Protein AF-A0A964HCT5-F1 (afdb_monomer_lite)

Foldseek 3Di:
DDDDFLDPPDDDDPDDDDFDPDDDDPHDPPPDVFEDETEDAAAQALLDPPQAEEADEEAEAEDQEEAEDERYEYNYEDEYEHHAYEYYLYEHAEYHYPDDADDDPDASYAYELYEYCEYAAAYEHEYEQAEHCEEYEYQAYEYALAEYQYYYHYNAADQVRAHEYELYAHDPPDDHHRYHYYQYHPFHFDFAWAFDQDPNDTDTGHDDRSGGRHPRGDLPGDQCQCQSHPRRHHGHSCRVVRPSVVLVVVQVVVVVVDDPSHGYDYDYDNCVPDDPDDRDD

Sequence (281 aa):
PHGAPCFPGSFDDVSRRTVDLRTPDWRQGQIHPKRVILYAPPPLGFFEPGLFPVHTGDMLLDEEKEHLLEDLVIDGTLTVTAGTLKLRRCAVRALDVTVPAGTVEEPVVDARECLFNGMAVPGLARLEYCTVLGDCKAGRLQASDSLFAGTVALAPGVKDKPHCIRFSRVPSSLSVTALLTHRNTTERPVFYAFEFDEGGAVVRRTAKFGEPGCGVLHPATAEAVRFGAEDGGEVGAHHGWRYSLLMVAVLDKLKEFLPVGMEAVIAPDLRLHRAPFPPCD

Radius of gyration: 22.19 Å; chains: 1; bounding box: 49×53×63 Å

pLDDT: mean 86.88, std 17.06, range [36.78, 98.81]

Secondary structure (DSSP, 8-state):
--PPPSSTT-----SS-PPB-----TT-S--BTTEEEEEEPPP-GGGSTTTS-EEES-EEE-SSSEEEEES-EEEEEEEE-SSEEEEES-EEEEEEE-S-TTS-SS-SEEEES-EEEEEEEEEEEEEES-EESS-EEEEEEEEES-EE-S-EEEPPP-SSS-EEEES-B--TT---TTEEEES-B-PPP-BPEEEEEETTEEEEEEPPTTSTTTTPBPTTS-HHHHS-STTSS-SSTTGGGTHHHHHHHHHHHHHTTSPTT-EEEEEE-GGGGSPPPPPP-

Structure (mmCIF, N/CA/C/O backbone):
data_AF-A0A964HCT5-F1
#
_entry.id   AF-A0A964HCT5-F1
#
loop_
_atom_site.group_PDB
_atom_site.id
_atom_site.type_symbol
_atom_site.label_atom_id
_atom_site.label_alt_id
_atom_site.label_comp_id
_atom_site.label_asym_id
_atom_site.label_entity_id
_atom_site.label_seq_id
_atom_site.pdbx_PDB_ins_code
_atom_site.Cartn_x
_atom_site.Cartn_y
_atom_site.Cartn_z
_atom_site.occupancy
_atom_site.B_iso_or_equiv
_atom_site.auth_seq_id
_atom_site.auth_comp_id
_atom_site.auth_asym_id
_atom_site.auth_atom_id
_atom_site.pdbx_PDB_model_num
ATOM 1 N N . PRO A 1 1 ? 21.679 -33.597 -22.180 1.00 42.16 1 PRO A N 1
ATOM 2 C CA . PRO A 1 1 ? 20.814 -33.406 -23.368 1.00 42.16 1 PRO A CA 1
ATOM 3 C C . PRO A 1 1 ? 20.719 -31.912 -23.698 1.00 42.16 1 PRO A C 1
ATOM 5 O O . PRO A 1 1 ? 19.999 -31.176 -23.035 1.00 42.16 1 PRO A O 1
ATOM 8 N N . HIS A 1 2 ? 21.544 -31.457 -24.639 1.00 40.16 2 HIS A N 1
ATOM 9 C CA . HIS A 1 2 ? 21.522 -30.080 -25.126 1.00 40.16 2 HIS A CA 1
ATOM 10 C C . HIS A 1 2 ? 20.398 -29.983 -26.158 1.00 40.16 2 HIS A C 1
ATOM 12 O O . HIS A 1 2 ? 20.488 -30.619 -27.206 1.00 40.16 2 HIS A O 1
ATOM 18 N N . GLY A 1 3 ? 19.310 -29.292 -25.808 1.00 47.91 3 GLY A N 1
ATOM 19 C CA . GLY A 1 3 ? 18.189 -29.069 -26.720 1.00 47.91 3 GLY A CA 1
ATOM 20 C C . GLY A 1 3 ? 18.664 -28.313 -27.957 1.00 47.91 3 GLY A C 1
ATOM 21 O O . GLY A 1 3 ? 19.489 -27.404 -27.847 1.00 47.91 3 GLY A O 1
ATOM 22 N N . ALA A 1 4 ? 18.184 -28.720 -29.130 1.00 49.41 4 ALA A N 1
ATOM 23 C CA . ALA A 1 4 ? 18.394 -27.942 -30.339 1.00 49.41 4 ALA A CA 1
ATOM 24 C C . ALA A 1 4 ? 17.659 -26.597 -30.176 1.00 49.41 4 ALA A C 1
ATOM 26 O O . ALA A 1 4 ? 16.507 -26.599 -29.738 1.00 49.41 4 ALA A O 1
ATOM 27 N N . PRO A 1 5 ? 18.300 -25.456 -30.473 1.00 54.59 5 PRO A N 1
ATOM 28 C CA . PRO A 1 5 ? 17.626 -24.166 -30.423 1.00 54.59 5 PRO A CA 1
ATOM 29 C C . PRO A 1 5 ? 16.435 -24.162 -31.386 1.00 54.59 5 PRO A C 1
ATOM 31 O O . PRO A 1 5 ? 16.534 -24.676 -32.501 1.00 54.59 5 PRO A O 1
ATOM 34 N N . CYS A 1 6 ? 15.320 -23.553 -30.969 1.00 49.00 6 CYS A N 1
ATOM 35 C CA . CYS A 1 6 ? 14.087 -23.508 -31.767 1.00 49.00 6 CYS A CA 1
ATOM 36 C C . CYS A 1 6 ? 14.264 -22.772 -33.109 1.00 49.00 6 CYS A C 1
ATOM 38 O O . CYS A 1 6 ? 13.436 -22.921 -34.006 1.00 49.00 6 CYS A O 1
ATOM 40 N N . PHE A 1 7 ? 15.340 -21.988 -33.261 1.00 55.84 7 PHE A N 1
ATOM 41 C CA . PHE A 1 7 ? 15.666 -21.263 -34.483 1.00 55.84 7 PHE A CA 1
ATOM 42 C C . PHE A 1 7 ? 17.118 -21.525 -34.919 1.00 55.84 7 PHE A C 1
ATOM 44 O O . PHE A 1 7 ? 18.034 -21.495 -34.091 1.00 55.84 7 PHE A O 1
ATOM 51 N N . PRO A 1 8 ? 17.374 -21.747 -36.223 1.00 43.53 8 PRO A N 1
ATOM 52 C CA . PRO A 1 8 ? 18.733 -21.894 -36.734 1.00 43.53 8 PRO A CA 1
ATOM 53 C C . PRO A 1 8 ? 19.571 -20.641 -36.434 1.00 43.53 8 PRO A C 1
ATOM 55 O O . PRO A 1 8 ? 19.257 -19.552 -36.907 1.00 43.53 8 PRO A O 1
ATOM 58 N N . GLY A 1 9 ? 20.648 -20.799 -35.659 1.00 49.81 9 GLY A N 1
ATOM 59 C CA . GLY A 1 9 ? 21.572 -19.712 -35.310 1.00 49.81 9 GLY A CA 1
ATOM 60 C C . GLY A 1 9 ? 21.290 -18.986 -33.989 1.00 49.81 9 GLY A C 1
ATOM 61 O O . GLY A 1 9 ? 22.023 -18.050 -33.673 1.00 49.81 9 GLY A O 1
ATOM 62 N N . SER A 1 10 ? 20.290 -19.399 -33.197 1.00 45.12 10 SER A N 1
ATOM 63 C CA . SER A 1 10 ? 20.088 -18.867 -31.841 1.00 45.12 10 SER A CA 1
ATOM 64 C C . SER A 1 10 ? 20.819 -19.702 -30.781 1.00 45.12 10 SER A C 1
ATOM 66 O O . SER A 1 10 ? 20.962 -20.916 -30.908 1.00 45.12 10 SER A O 1
ATOM 68 N N . PHE A 1 11 ? 21.301 -19.045 -29.725 1.00 47.22 11 PHE A N 1
ATOM 69 C CA . PHE A 1 11 ? 21.871 -19.690 -28.542 1.00 47.22 11 PHE A CA 1
ATOM 70 C C . PHE A 1 11 ? 20.912 -19.475 -27.370 1.00 47.22 11 PHE A C 1
ATOM 72 O O . PHE A 1 11 ? 20.711 -18.334 -26.952 1.00 47.22 11 PHE A O 1
ATOM 79 N N . ASP A 1 12 ? 20.320 -20.554 -26.857 1.00 47.78 12 ASP A N 1
ATOM 80 C CA . ASP A 1 12 ? 19.504 -20.507 -25.643 1.00 47.78 12 ASP A CA 1
ATOM 81 C C . ASP A 1 12 ? 20.384 -20.802 -24.424 1.00 47.78 12 ASP A C 1
ATOM 83 O O . ASP A 1 12 ? 20.754 -21.944 -24.143 1.00 47.78 12 ASP A O 1
ATOM 87 N N . ASP A 1 13 ? 20.749 -19.735 -23.711 1.00 47.53 13 ASP A N 1
ATOM 88 C CA . ASP A 1 13 ? 21.450 -19.812 -22.432 1.00 47.53 13 ASP A CA 1
ATOM 89 C C . ASP A 1 13 ? 20.497 -20.338 -21.342 1.00 47.53 13 ASP A C 1
ATOM 91 O O . ASP A 1 13 ? 19.467 -19.733 -21.041 1.00 47.53 13 ASP A O 1
ATOM 95 N N . VAL A 1 14 ? 20.854 -21.482 -20.755 1.00 43.44 14 VAL A N 1
ATOM 96 C CA . VAL A 1 14 ? 20.083 -22.195 -19.721 1.00 43.44 14 VAL A CA 1
ATOM 97 C C . VAL A 1 14 ? 20.450 -21.784 -18.286 1.00 43.44 14 VAL A C 1
ATOM 99 O O . VAL A 1 14 ? 19.986 -22.403 -17.325 1.00 43.44 14 VAL A O 1
ATOM 102 N N . SER A 1 15 ? 21.295 -20.767 -18.098 1.00 41.00 15 SER A N 1
ATOM 103 C CA . SER A 1 15 ? 21.701 -20.303 -16.769 1.00 41.00 15 SER A CA 1
ATOM 104 C C . SER A 1 15 ? 20.623 -19.452 -16.071 1.00 41.00 15 SER A C 1
ATOM 106 O O . SER A 1 15 ? 19.823 -18.746 -16.691 1.00 41.00 15 SER A O 1
ATOM 108 N N . ARG A 1 16 ? 20.584 -19.501 -14.727 1.00 36.78 16 ARG A N 1
ATOM 109 C CA . ARG A 1 16 ? 19.728 -18.637 -13.889 1.00 36.78 16 ARG A CA 1
ATOM 110 C C . ARG A 1 16 ? 20.253 -17.184 -13.901 1.00 36.78 16 ARG A C 1
ATOM 112 O O . ARG A 1 16 ? 20.917 -16.747 -12.973 1.00 36.78 16 ARG A O 1
ATOM 119 N N . ARG A 1 17 ? 19.924 -16.489 -14.994 1.00 43.56 17 ARG A N 1
ATOM 120 C CA . ARG A 1 17 ? 19.737 -15.042 -15.240 1.00 43.56 17 ARG A CA 1
ATOM 121 C C . ARG A 1 17 ? 20.766 -14.051 -14.676 1.00 43.56 17 ARG A C 1
ATOM 123 O O . ARG A 1 17 ? 20.585 -13.460 -13.615 1.00 43.56 17 ARG A O 1
ATOM 130 N N . THR A 1 18 ? 21.764 -13.756 -15.505 1.00 39.47 18 THR A N 1
ATOM 131 C CA . THR A 1 18 ? 22.423 -12.440 -15.607 1.00 39.47 18 THR A CA 1
ATOM 132 C C . THR A 1 18 ? 21.466 -11.423 -16.260 1.00 39.47 18 THR A C 1
ATOM 134 O O . THR A 1 18 ? 20.502 -11.822 -16.914 1.00 39.47 18 THR A O 1
ATOM 137 N N . VAL A 1 19 ? 21.704 -10.116 -16.084 1.00 40.94 19 VAL A N 1
ATOM 138 C CA . VAL A 1 19 ? 20.944 -9.049 -16.767 1.00 40.94 19 VAL A CA 1
ATOM 139 C C . VAL A 1 19 ? 20.951 -9.294 -18.281 1.00 40.94 19 VAL A C 1
ATOM 141 O O . VAL A 1 19 ? 22.013 -9.448 -18.881 1.00 40.94 19 VAL A O 1
ATOM 144 N N . ASP A 1 20 ? 19.761 -9.360 -18.879 1.00 47.12 20 ASP A N 1
ATOM 145 C CA . ASP A 1 20 ? 19.567 -9.694 -20.289 1.00 47.12 20 ASP A CA 1
ATOM 146 C C . ASP A 1 20 ? 19.936 -8.504 -21.192 1.00 47.12 20 ASP A C 1
ATOM 148 O O . ASP A 1 20 ? 19.308 -7.445 -21.129 1.00 47.12 20 ASP A O 1
ATOM 152 N N . LEU A 1 21 ? 20.963 -8.687 -22.026 1.00 47.28 21 LEU A N 1
ATOM 153 C CA . LEU A 1 21 ? 21.416 -7.729 -23.043 1.00 47.28 21 LEU A CA 1
ATOM 154 C C . LEU A 1 21 ? 21.129 -8.215 -24.484 1.00 47.28 21 LEU A C 1
ATOM 156 O O . LEU A 1 21 ? 21.741 -7.706 -25.422 1.00 47.28 21 LEU A O 1
ATOM 160 N N . ARG A 1 22 ? 20.288 -9.243 -24.690 1.00 47.56 22 ARG A N 1
ATOM 161 C CA . ARG A 1 22 ? 20.326 -10.068 -25.915 1.00 47.56 22 ARG A CA 1
ATOM 162 C C . ARG A 1 22 ? 20.106 -9.335 -27.260 1.00 47.56 22 ARG A C 1
ATOM 164 O O . ARG A 1 22 ? 19.198 -8.530 -27.447 1.00 47.56 22 ARG A O 1
ATOM 171 N N . THR A 1 23 ? 21.010 -9.738 -28.162 1.00 41.38 23 THR A N 1
ATOM 172 C CA . THR A 1 23 ? 21.197 -9.763 -29.631 1.00 41.38 23 THR A CA 1
ATOM 173 C C . THR A 1 23 ? 20.133 -9.160 -30.579 1.00 41.38 23 THR A C 1
ATOM 175 O O . THR A 1 23 ? 18.960 -9.508 -30.477 1.00 41.38 23 THR A O 1
ATOM 178 N N . PRO A 1 24 ? 20.528 -8.330 -31.575 1.00 44.69 24 PRO A N 1
ATOM 179 C CA . PRO A 1 24 ? 19.597 -7.590 -32.437 1.00 44.69 24 PRO A CA 1
ATOM 180 C C . PRO A 1 24 ? 19.232 -8.293 -33.764 1.00 44.69 24 PRO A C 1
ATOM 182 O O . PRO A 1 24 ? 20.117 -8.784 -34.460 1.00 44.69 24 PRO A O 1
ATOM 185 N N . ASP A 1 25 ? 17.964 -8.189 -34.192 1.00 42.34 25 ASP A N 1
ATOM 186 C CA . ASP A 1 25 ? 17.562 -8.136 -35.612 1.00 42.34 25 ASP A CA 1
ATOM 187 C C . ASP A 1 25 ? 16.352 -7.181 -35.831 1.00 42.34 25 ASP A C 1
ATOM 189 O O . ASP A 1 25 ? 15.902 -6.545 -34.879 1.00 42.34 25 ASP A O 1
ATOM 193 N N . TRP A 1 26 ? 15.968 -6.950 -37.099 1.00 45.50 26 TRP A N 1
ATOM 194 C CA . TRP A 1 26 ? 15.152 -5.842 -37.660 1.00 45.50 26 TRP A CA 1
ATOM 195 C C . TRP A 1 26 ? 14.482 -4.794 -36.711 1.00 45.50 26 TRP A C 1
ATOM 197 O O . TRP A 1 26 ? 13.343 -4.399 -36.904 1.00 45.50 26 TRP A O 1
ATOM 207 N N . ARG A 1 27 ? 15.193 -4.029 -35.869 1.00 38.22 27 ARG A N 1
ATOM 208 C CA . ARG A 1 27 ? 16.537 -3.543 -36.212 1.00 38.22 27 ARG A CA 1
ATOM 209 C C . ARG A 1 27 ? 17.296 -2.742 -35.138 1.00 38.22 27 ARG A C 1
ATOM 211 O O . ARG A 1 27 ? 18.214 -2.049 -35.540 1.00 38.22 27 ARG A O 1
ATOM 218 N N . GLN A 1 28 ? 16.972 -2.780 -33.841 1.00 41.94 28 GLN A N 1
ATOM 219 C CA . GLN A 1 28 ? 17.829 -2.258 -32.746 1.00 41.94 28 GLN A CA 1
ATOM 220 C C . GLN A 1 28 ? 17.195 -2.623 -31.392 1.00 41.94 28 GLN A C 1
ATOM 222 O O . GLN A 1 28 ? 16.072 -2.200 -31.122 1.00 41.94 28 GLN A O 1
ATOM 227 N N . GLY A 1 29 ? 17.893 -3.341 -30.504 1.00 44.44 29 GLY A N 1
ATOM 228 C CA . GLY A 1 29 ? 17.519 -3.304 -29.086 1.00 44.44 29 GLY A CA 1
ATOM 229 C C . GLY A 1 29 ? 17.727 -1.870 -28.641 1.00 44.44 29 GLY A C 1
ATOM 230 O O . GLY A 1 29 ? 18.882 -1.487 -28.627 1.00 44.44 29 GLY A O 1
ATOM 231 N N . GLN A 1 30 ? 16.647 -1.091 -28.450 1.00 47.19 30 GLN A N 1
ATOM 232 C CA . GLN A 1 30 ? 16.632 0.381 -28.334 1.00 47.19 30 GLN A CA 1
ATOM 233 C C . GLN A 1 30 ? 18.040 0.979 -28.160 1.00 47.19 30 GLN A C 1
ATOM 235 O O . GLN A 1 30 ? 18.477 1.244 -27.039 1.00 47.19 30 GLN A O 1
ATOM 240 N N . ILE A 1 31 ? 18.784 1.128 -29.269 1.00 52.44 31 ILE A N 1
ATOM 241 C CA . ILE A 1 31 ? 20.124 1.704 -29.197 1.00 52.44 31 ILE A CA 1
ATOM 242 C C . ILE A 1 31 ? 19.860 3.184 -29.142 1.00 52.44 31 ILE A C 1
ATOM 244 O O . ILE A 1 31 ?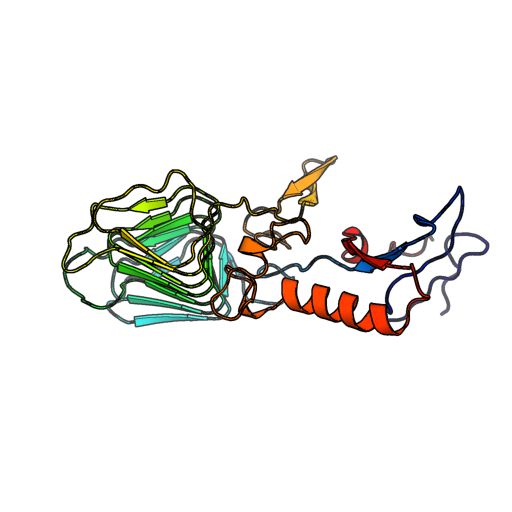 19.707 3.874 -30.148 1.00 52.44 31 ILE A O 1
ATOM 248 N N . HIS A 1 32 ? 19.744 3.666 -27.924 1.00 60.59 32 HIS A N 1
ATOM 249 C CA . HIS A 1 32 ? 19.792 5.078 -27.707 1.00 60.59 32 HIS A CA 1
ATOM 250 C C . HIS A 1 32 ? 21.273 5.464 -27.750 1.00 60.59 32 HIS A C 1
ATOM 252 O O . HIS A 1 32 ? 22.060 4.925 -26.971 1.00 60.59 32 HIS A O 1
ATOM 258 N N . PRO A 1 33 ? 21.689 6.418 -28.599 1.00 72.88 33 PRO A N 1
ATOM 259 C CA . PRO A 1 33 ? 23.104 6.771 -28.761 1.00 72.88 33 PRO A CA 1
ATOM 260 C C . PRO A 1 33 ? 23.765 7.245 -27.456 1.00 72.88 33 PRO A C 1
ATOM 262 O O . PRO A 1 33 ? 24.984 7.328 -27.367 1.00 72.88 33 PRO A O 1
ATOM 265 N N . LYS A 1 34 ? 22.950 7.561 -26.443 1.00 83.88 34 LYS A N 1
ATOM 266 C CA . LYS A 1 34 ? 23.372 7.981 -25.108 1.00 83.88 34 LYS A CA 1
ATOM 267 C C . LYS A 1 34 ? 22.808 7.125 -23.972 1.00 83.88 34 LYS A C 1
ATOM 269 O O . LYS A 1 34 ? 22.957 7.531 -22.829 1.00 83.88 34 LYS A O 1
ATOM 274 N N . ARG A 1 35 ? 22.097 6.016 -24.235 1.00 84.44 35 ARG A N 1
ATOM 275 C CA . ARG A 1 35 ? 21.551 5.182 -23.144 1.00 84.44 35 ARG A CA 1
ATOM 276 C C . ARG A 1 35 ? 21.852 3.706 -23.301 1.00 84.44 35 ARG A C 1
ATOM 278 O O . ARG A 1 35 ? 21.715 3.150 -24.384 1.00 84.44 35 ARG A O 1
ATOM 285 N N . VAL A 1 36 ? 22.183 3.091 -22.173 1.00 85.81 36 VAL A N 1
ATOM 286 C CA . VAL A 1 36 ? 22.226 1.642 -22.003 1.00 85.81 36 VAL A CA 1
ATOM 287 C C . VAL A 1 36 ? 20.939 1.231 -21.306 1.00 85.81 36 VAL A C 1
ATOM 289 O O . VAL A 1 36 ? 20.682 1.650 -20.178 1.00 85.81 36 VAL A O 1
ATOM 292 N N . ILE A 1 37 ? 20.113 0.448 -21.995 1.00 85.19 37 ILE A N 1
ATOM 293 C CA . ILE A 1 37 ? 18.830 -0.008 -21.461 1.00 85.19 37 ILE A CA 1
ATOM 294 C C . ILE A 1 37 ? 19.012 -1.381 -20.834 1.00 85.19 37 ILE A C 1
ATOM 296 O O . ILE A 1 37 ? 19.475 -2.313 -21.485 1.00 85.19 37 ILE A O 1
ATOM 300 N N . LEU A 1 38 ? 18.631 -1.489 -19.568 1.00 84.94 38 LEU A N 1
ATOM 301 C CA . LEU A 1 38 ? 18.658 -2.721 -18.799 1.00 84.94 38 LEU A CA 1
ATOM 302 C C . LEU A 1 38 ? 17.237 -3.201 -18.577 1.00 84.94 38 LEU A C 1
ATOM 304 O O . LEU A 1 38 ? 16.429 -2.488 -17.981 1.00 84.94 38 LEU A O 1
ATOM 308 N N . TYR A 1 39 ? 16.946 -4.416 -19.021 1.00 84.81 39 TYR A N 1
ATOM 309 C CA . TYR A 1 39 ? 15.655 -5.030 -18.764 1.00 84.81 39 TYR A CA 1
ATOM 310 C C . TYR A 1 39 ? 15.679 -5.749 -17.418 1.00 84.81 39 TYR A C 1
ATOM 312 O O . TYR A 1 39 ? 16.543 -6.589 -17.167 1.00 84.81 39 TYR A O 1
ATOM 320 N N . ALA A 1 40 ? 14.736 -5.401 -16.545 1.00 86.19 40 ALA A N 1
ATOM 321 C CA . ALA A 1 40 ? 14.607 -6.003 -15.222 1.00 86.19 40 ALA A CA 1
ATOM 322 C C . ALA A 1 40 ? 13.175 -6.506 -14.999 1.00 86.19 40 ALA A C 1
ATOM 324 O O . ALA A 1 40 ? 12.227 -5.834 -15.421 1.00 86.19 40 ALA A O 1
ATOM 325 N N . PRO A 1 41 ? 12.989 -7.668 -14.345 1.00 89.12 41 PRO A N 1
ATOM 326 C CA . PRO A 1 41 ? 11.657 -8.119 -13.979 1.00 89.12 41 PRO A CA 1
ATOM 327 C C . PRO A 1 41 ? 11.057 -7.122 -12.973 1.00 89.12 41 PRO A C 1
ATOM 329 O O . PRO A 1 41 ? 11.723 -6.784 -11.990 1.00 89.12 41 PRO A O 1
ATOM 332 N N . PRO A 1 42 ? 9.826 -6.625 -13.184 1.00 90.25 42 PRO A N 1
ATOM 333 C CA . PRO A 1 42 ? 9.178 -5.772 -12.193 1.00 90.25 42 PRO A CA 1
ATOM 334 C C . PRO A 1 42 ? 8.926 -6.562 -10.900 1.00 90.25 42 PRO A C 1
ATOM 336 O O . PRO A 1 42 ? 8.621 -7.745 -10.978 1.00 90.25 42 PRO A O 1
ATOM 339 N N . PRO A 1 43 ? 9.010 -5.969 -9.707 1.00 93.19 43 PRO A N 1
ATOM 340 C CA . PRO A 1 43 ? 8.725 -6.714 -8.484 1.00 93.19 43 PRO A CA 1
ATOM 341 C C . PRO A 1 43 ? 7.272 -7.220 -8.428 1.00 93.19 43 PRO A C 1
ATOM 343 O O . PRO A 1 43 ? 6.359 -6.545 -8.908 1.00 93.19 43 PRO A O 1
ATOM 346 N N . LEU A 1 44 ? 7.060 -8.402 -7.837 1.00 93.38 44 LEU A N 1
ATOM 347 C CA . LEU A 1 44 ? 5.737 -9.043 -7.723 1.00 93.38 44 LEU A CA 1
ATOM 348 C C . LEU A 1 44 ? 5.032 -8.762 -6.387 1.00 93.38 44 LEU A C 1
ATOM 350 O O . LEU A 1 44 ? 3.820 -8.939 -6.266 1.00 93.38 44 LEU A O 1
ATOM 354 N N . GLY A 1 45 ? 5.775 -8.269 -5.405 1.00 95.38 45 GLY A N 1
ATOM 355 C CA . GLY A 1 45 ? 5.261 -7.837 -4.119 1.00 95.38 45 GLY A CA 1
ATOM 356 C C . GLY A 1 45 ? 4.567 -8.929 -3.293 1.00 95.38 45 GLY A C 1
ATOM 357 O O . GLY A 1 45 ? 4.983 -10.081 -3.324 1.00 95.38 45 GLY A O 1
ATOM 358 N N . PHE A 1 46 ? 3.496 -8.583 -2.560 1.00 96.50 46 PHE A N 1
ATOM 359 C CA . PHE A 1 46 ? 2.806 -9.501 -1.623 1.00 96.50 46 PHE A CA 1
ATOM 360 C C . PHE A 1 46 ? 2.291 -10.791 -2.256 1.00 96.50 46 PHE A C 1
ATOM 362 O O . PHE A 1 46 ? 2.124 -11.793 -1.568 1.00 96.50 46 PHE A O 1
ATOM 369 N N . PHE A 1 47 ? 2.019 -10.751 -3.556 1.00 95.31 47 PHE A N 1
ATOM 370 C CA . PHE A 1 47 ? 1.435 -11.858 -4.302 1.00 95.31 47 PHE A CA 1
ATOM 371 C C . PHE A 1 47 ? 2.482 -12.565 -5.168 1.00 95.31 47 PHE A C 1
ATOM 373 O O . PHE A 1 47 ? 2.142 -13.214 -6.156 1.00 95.31 47 PHE A O 1
ATOM 380 N N . GLU A 1 48 ? 3.766 -12.428 -4.825 1.00 93.25 48 GLU A N 1
ATOM 381 C CA . GLU A 1 48 ? 4.806 -13.290 -5.370 1.00 93.25 48 GLU A CA 1
ATOM 382 C C . GLU A 1 48 ? 4.486 -14.761 -5.033 1.00 93.25 48 GLU A C 1
ATOM 384 O O . GLU A 1 48 ? 4.273 -15.092 -3.860 1.00 93.25 48 GLU A O 1
ATOM 389 N N . PRO A 1 49 ? 4.416 -15.658 -6.035 1.00 90.31 49 PRO A N 1
ATOM 390 C CA . PRO A 1 49 ? 4.046 -17.048 -5.800 1.00 90.31 49 PRO A CA 1
ATOM 391 C C . PRO A 1 49 ? 4.949 -17.727 -4.764 1.00 90.31 49 PRO A C 1
ATOM 393 O O . PRO A 1 49 ? 6.155 -17.851 -4.960 1.00 90.31 49 PRO A O 1
ATOM 396 N N . GLY A 1 50 ? 4.344 -18.204 -3.675 1.00 91.75 50 GLY A N 1
ATOM 397 C CA . GLY A 1 50 ? 5.046 -18.913 -2.602 1.00 91.75 50 GLY A CA 1
ATOM 398 C C . GLY A 1 50 ? 5.744 -18.021 -1.571 1.00 91.75 50 GLY A C 1
ATOM 399 O O . GLY A 1 50 ? 6.382 -18.570 -0.677 1.00 91.75 50 GLY A O 1
ATOM 400 N N . LEU A 1 51 ? 5.620 -16.690 -1.657 1.00 94.69 51 LEU A N 1
ATOM 401 C CA . LEU A 1 51 ? 6.213 -15.779 -0.672 1.00 94.69 51 LEU A CA 1
ATOM 402 C C . LEU A 1 51 ? 5.486 -15.835 0.679 1.00 94.69 51 LEU A C 1
ATOM 404 O O . LEU A 1 51 ? 6.130 -16.013 1.710 1.00 94.69 51 LEU A O 1
ATOM 408 N N . PHE A 1 52 ? 4.155 -15.724 0.668 1.00 96.69 52 PHE A N 1
ATOM 409 C CA . PHE A 1 52 ? 3.317 -15.766 1.869 1.00 96.69 52 PHE A CA 1
ATOM 410 C C . PHE A 1 52 ? 2.169 -16.777 1.727 1.00 96.69 52 PHE A C 1
ATOM 412 O O . PHE A 1 52 ? 1.666 -16.979 0.615 1.00 96.69 52 PHE A O 1
ATOM 419 N N . PRO A 1 53 ? 1.719 -17.412 2.828 1.00 97.44 53 PRO A N 1
ATOM 420 C CA . PRO A 1 53 ? 0.470 -18.163 2.848 1.00 97.44 53 PRO A CA 1
ATOM 421 C C . PRO A 1 53 ? -0.720 -17.284 2.441 1.00 97.44 53 PRO A C 1
ATOM 423 O O . PRO A 1 53 ? -0.813 -16.115 2.819 1.00 97.44 53 PRO A O 1
ATOM 426 N N . VAL A 1 54 ? -1.651 -17.878 1.689 1.00 97.81 54 VAL A N 1
ATOM 427 C CA . VAL A 1 54 ? -2.879 -17.220 1.230 1.00 97.81 54 VAL A CA 1
ATOM 428 C C . VAL A 1 54 ? -4.085 -17.877 1.894 1.00 97.81 54 VAL A C 1
ATOM 430 O O . VAL A 1 54 ? -4.403 -19.035 1.621 1.00 97.81 54 VAL A O 1
ATOM 433 N N . HIS A 1 55 ? -4.780 -17.125 2.743 1.00 97.69 55 HIS A N 1
ATOM 434 C CA . HIS A 1 55 ? -6.115 -17.455 3.230 1.00 97.69 55 HIS A CA 1
ATOM 435 C C . HIS A 1 55 ? -7.145 -16.961 2.215 1.00 97.69 55 HIS A C 1
ATOM 437 O O . HIS A 1 55 ? -7.234 -15.763 1.956 1.00 97.69 55 HIS A O 1
ATOM 443 N N . THR A 1 56 ? -7.909 -17.881 1.626 1.00 96.94 56 THR A N 1
ATOM 444 C CA . THR A 1 56 ? -8.980 -17.541 0.678 1.00 96.94 56 THR A CA 1
ATOM 445 C C . THR A 1 56 ? -10.323 -17.531 1.397 1.00 96.94 56 THR A C 1
ATOM 447 O O . THR A 1 56 ? -10.665 -18.505 2.068 1.00 96.94 56 THR A O 1
ATOM 450 N N . GLY A 1 57 ? -11.101 -16.467 1.209 1.00 96.69 57 GLY A N 1
ATOM 451 C CA . GLY A 1 57 ? -12.396 -16.282 1.859 1.00 96.69 57 GLY A CA 1
ATOM 452 C C . GLY A 1 57 ? -12.317 -15.451 3.136 1.00 96.69 57 GLY A C 1
ATOM 453 O O . GLY A 1 57 ? -11.267 -14.921 3.503 1.00 96.69 57 GLY A O 1
ATOM 454 N N . ASP A 1 58 ? -13.464 -15.301 3.791 1.00 98.06 58 ASP A N 1
ATOM 455 C CA . ASP A 1 58 ? -13.592 -14.418 4.946 1.00 98.06 58 ASP A CA 1
ATOM 456 C C . ASP A 1 58 ? -12.922 -15.013 6.197 1.00 98.06 58 ASP A C 1
ATOM 458 O O . ASP A 1 58 ? -12.778 -16.231 6.348 1.00 98.06 58 ASP A O 1
ATOM 462 N N . MET A 1 59 ? -12.480 -14.134 7.092 1.00 98.19 59 MET A N 1
ATOM 463 C CA . MET A 1 59 ? -11.855 -14.469 8.368 1.00 98.19 59 MET A CA 1
ATOM 464 C C . MET A 1 59 ? -12.499 -13.623 9.464 1.00 98.19 59 MET A C 1
ATOM 466 O O . MET A 1 59 ? -12.515 -12.399 9.367 1.00 98.19 59 MET A O 1
ATOM 470 N N . LEU A 1 60 ? -13.015 -14.272 10.508 1.00 97.88 60 LEU A N 1
ATOM 471 C CA . LEU A 1 60 ? -13.632 -13.613 11.657 1.00 97.88 60 LEU A CA 1
ATOM 472 C C . LEU A 1 60 ? -12.712 -13.704 12.876 1.00 97.88 60 LEU A C 1
ATOM 474 O O . LEU A 1 60 ? -12.249 -14.789 13.221 1.00 97.88 60 LEU A O 1
ATOM 478 N N . LEU A 1 61 ? -12.496 -12.567 13.531 1.00 96.69 61 LEU A N 1
ATOM 479 C CA . LEU A 1 61 ? -11.811 -12.442 14.811 1.00 96.69 61 LEU A CA 1
ATOM 480 C C . LEU A 1 61 ? -12.786 -11.842 15.833 1.00 96.69 61 LEU A C 1
ATOM 482 O O . LEU A 1 61 ? -13.060 -10.639 15.821 1.00 96.69 61 LEU A O 1
ATOM 486 N N . ASP A 1 62 ? -13.336 -12.692 16.694 1.00 95.44 62 ASP A N 1
ATOM 487 C CA . ASP A 1 62 ? -14.409 -12.358 17.640 1.00 95.44 62 ASP A CA 1
ATOM 488 C C . ASP A 1 62 ? -14.028 -12.535 19.115 1.00 95.44 62 ASP A C 1
ATOM 490 O O . ASP A 1 62 ? -14.811 -12.201 20.005 1.00 95.44 62 ASP A O 1
ATOM 494 N N . GLU A 1 63 ? -12.812 -13.003 19.388 1.00 93.50 63 GLU A N 1
ATOM 495 C CA . GLU A 1 63 ? -12.286 -13.108 20.745 1.00 93.50 63 GLU A CA 1
ATOM 496 C C . GLU A 1 63 ? -11.774 -11.753 21.259 1.00 93.50 63 GLU A C 1
ATOM 498 O O . GLU A 1 63 ? -11.089 -11.012 20.550 1.00 93.50 63 GLU A O 1
ATOM 503 N N . GLU A 1 64 ? -12.044 -11.449 22.530 1.00 91.75 64 GLU A N 1
ATOM 504 C CA . GLU A 1 64 ? -11.567 -10.242 23.215 1.00 91.75 64 GLU A CA 1
ATOM 505 C C . GLU A 1 64 ? -10.088 -10.376 23.620 1.00 91.75 64 GLU A C 1
ATOM 507 O O . GLU A 1 64 ? -9.734 -10.538 24.787 1.00 91.75 64 GLU A O 1
ATOM 512 N N . LYS A 1 65 ? -9.206 -10.355 22.620 1.00 92.88 65 LYS A N 1
ATOM 513 C CA . LYS A 1 65 ? -7.750 -10.431 22.787 1.00 92.88 65 LYS A CA 1
ATOM 514 C C . LYS A 1 65 ? -7.023 -9.598 21.735 1.00 92.88 65 LYS A C 1
ATOM 516 O O . LYS A 1 65 ? -7.627 -9.082 20.799 1.00 92.88 65 LYS A O 1
ATOM 521 N N . GLU A 1 66 ? -5.708 -9.492 21.878 1.00 95.00 66 GLU A N 1
ATOM 522 C CA . GLU A 1 66 ? -4.863 -9.015 20.788 1.00 95.00 66 GLU A CA 1
ATOM 523 C C . GLU A 1 66 ? -4.688 -10.124 19.745 1.00 95.00 66 GLU A C 1
ATOM 525 O O . GLU A 1 66 ? -4.216 -11.222 20.050 1.00 95.00 66 GLU A O 1
ATOM 530 N N . HIS A 1 67 ? -5.054 -9.820 18.505 1.00 96.88 67 HIS A N 1
ATOM 531 C CA . HIS A 1 67 ? -4.864 -10.684 17.351 1.00 96.88 67 HIS A CA 1
ATOM 532 C C . HIS A 1 67 ? -3.649 -10.203 16.568 1.00 96.88 67 HIS A C 1
ATOM 534 O O . HIS A 1 67 ? -3.660 -9.104 16.017 1.00 96.88 67 HIS A O 1
ATOM 540 N N . LEU A 1 68 ? -2.600 -11.019 16.518 1.00 98.19 68 LEU A N 1
ATOM 541 C CA . LEU A 1 68 ? -1.406 -10.751 15.723 1.00 98.19 68 LEU A CA 1
ATOM 542 C C . LEU A 1 68 ? -1.434 -11.618 14.466 1.00 98.19 68 LEU A C 1
ATOM 544 O O . LEU A 1 68 ? -1.415 -12.844 14.569 1.00 98.19 68 LEU A O 1
ATOM 548 N N . LEU A 1 69 ? -1.446 -10.981 13.296 1.00 98.50 69 LEU A N 1
ATOM 549 C CA . LEU A 1 69 ? -1.250 -11.648 12.013 1.00 98.50 69 LEU A CA 1
ATOM 550 C C . LEU A 1 69 ? 0.026 -11.113 11.367 1.00 98.50 69 LEU A C 1
ATOM 552 O O . LEU A 1 69 ? 0.229 -9.897 11.270 1.00 98.50 69 LEU A O 1
ATOM 556 N N . GLU A 1 70 ? 0.878 -12.034 10.930 1.00 98.44 70 GLU A N 1
ATOM 557 C CA . GLU A 1 70 ? 2.143 -11.720 10.280 1.00 98.44 70 GLU A CA 1
ATOM 558 C C . GLU A 1 70 ? 2.312 -12.547 9.011 1.00 98.44 70 GLU A C 1
ATOM 560 O O . GLU A 1 70 ? 1.905 -13.709 8.981 1.00 98.44 70 GLU A O 1
ATOM 565 N N . ASP A 1 71 ? 2.927 -11.950 7.987 1.00 98.12 71 ASP A N 1
ATOM 566 C CA . ASP A 1 71 ? 3.356 -12.659 6.776 1.00 98.12 71 ASP A CA 1
ATOM 567 C C . ASP A 1 71 ? 2.207 -13.439 6.109 1.00 98.12 71 ASP A C 1
ATOM 569 O O . ASP A 1 71 ? 2.359 -14.593 5.714 1.00 98.12 71 ASP A O 1
ATOM 573 N N . LEU A 1 72 ? 1.026 -12.814 6.019 1.00 98.31 72 LEU A N 1
ATOM 574 C CA . LEU A 1 72 ? -0.217 -13.461 5.595 1.00 98.31 72 LEU A CA 1
ATOM 575 C C . LEU A 1 72 ? -0.963 -12.638 4.542 1.00 98.31 72 LEU A C 1
ATOM 577 O O . LEU A 1 72 ? -1.168 -11.429 4.681 1.00 98.31 72 LEU A O 1
ATOM 581 N N . VAL A 1 73 ? -1.450 -13.321 3.509 1.00 98.62 73 VAL A N 1
ATOM 582 C CA . VAL A 1 73 ? -2.401 -12.762 2.547 1.00 98.62 73 VAL A CA 1
ATOM 583 C C . VAL A 1 73 ? -3.805 -13.253 2.887 1.00 98.62 73 VAL A C 1
ATOM 585 O O . VAL A 1 73 ? -4.042 -14.453 2.966 1.00 98.62 73 VAL A O 1
ATOM 588 N N . ILE A 1 74 ? -4.747 -12.328 3.047 1.00 98.56 74 ILE A N 1
ATOM 589 C CA . ILE A 1 74 ? -6.173 -12.593 3.241 1.00 98.56 74 ILE A CA 1
ATOM 590 C C . ILE A 1 74 ? -6.908 -12.112 1.995 1.00 98.56 74 ILE A C 1
ATOM 592 O O . ILE A 1 74 ? -7.191 -10.921 1.815 1.00 98.56 74 ILE A O 1
ATOM 596 N N . ASP A 1 75 ? -7.206 -13.064 1.119 1.00 97.75 75 ASP A N 1
ATOM 597 C CA . ASP A 1 75 ? -8.012 -12.872 -0.077 1.00 97.75 75 ASP A CA 1
ATOM 598 C C . ASP A 1 75 ? -9.508 -13.041 0.258 1.00 97.75 75 ASP A C 1
ATOM 600 O O . ASP A 1 75 ? -10.175 -14.002 -0.130 1.00 97.75 75 ASP A O 1
ATOM 604 N N . GLY A 1 76 ? -10.011 -12.097 1.051 1.00 98.00 76 GLY A N 1
ATOM 605 C CA . GLY A 1 76 ? -11.383 -12.048 1.545 1.00 98.00 76 GLY A CA 1
ATOM 606 C C . GLY A 1 76 ? -11.573 -10.912 2.548 1.00 98.00 76 GLY A C 1
ATOM 607 O O . GLY A 1 76 ? -10.736 -10.007 2.647 1.00 98.00 76 GLY A O 1
ATOM 608 N N . THR A 1 77 ? -12.680 -10.940 3.281 1.00 98.62 77 THR A N 1
ATOM 609 C CA . THR A 1 77 ? -12.965 -9.949 4.321 1.00 98.62 77 THR A CA 1
ATOM 610 C C . THR A 1 77 ? -12.415 -10.419 5.662 1.00 98.62 77 THR A C 1
ATOM 612 O O . THR A 1 77 ? -12.828 -11.453 6.178 1.00 98.62 77 THR A O 1
ATOM 615 N N . LEU A 1 78 ? -11.490 -9.653 6.239 1.00 98.62 78 LEU A N 1
ATOM 616 C CA . LEU A 1 78 ? -11.083 -9.785 7.633 1.00 98.62 78 LEU A CA 1
ATOM 617 C C . LEU A 1 78 ? -12.031 -8.948 8.494 1.00 98.62 78 LEU A C 1
ATOM 619 O O . LEU A 1 78 ? -11.974 -7.717 8.460 1.00 98.62 78 LEU A O 1
ATOM 623 N N . THR A 1 79 ? -12.886 -9.614 9.262 1.00 98.38 79 THR A N 1
ATOM 624 C CA . THR A 1 79 ? -13.825 -8.978 10.185 1.00 98.38 79 THR A CA 1
ATOM 625 C C . THR A 1 79 ? -13.317 -9.084 11.617 1.00 98.38 79 THR A C 1
ATOM 627 O O . THR A 1 79 ? -13.035 -10.181 12.094 1.00 98.38 79 THR A O 1
ATOM 630 N N . VAL A 1 80 ? -13.239 -7.955 12.322 1.00 96.69 80 VAL A N 1
ATOM 631 C CA . VAL A 1 80 ? -12.867 -7.908 13.745 1.00 96.69 80 VAL A CA 1
ATOM 632 C C . VAL A 1 80 ? -14.031 -7.365 14.559 1.00 96.69 80 VAL A C 1
ATOM 634 O O . VAL A 1 80 ? -14.381 -6.185 14.446 1.00 96.69 80 VAL A O 1
ATOM 637 N N . THR A 1 81 ? -14.629 -8.217 15.389 1.00 94.75 81 THR A N 1
ATOM 638 C CA . THR A 1 81 ? -15.787 -7.853 16.219 1.00 94.75 81 THR A CA 1
ATOM 639 C C . THR A 1 81 ? -15.435 -7.645 17.688 1.00 94.75 81 THR A C 1
ATOM 641 O O . THR A 1 81 ? -16.181 -6.956 18.383 1.00 94.75 81 THR A O 1
ATOM 644 N N . ALA A 1 82 ? -14.300 -8.176 18.154 1.00 91.75 82 ALA A N 1
ATOM 645 C CA . ALA A 1 82 ? -13.774 -7.946 19.499 1.00 91.75 82 ALA A CA 1
ATOM 646 C C . ALA A 1 82 ? -12.236 -7.938 19.512 1.00 91.75 82 ALA A C 1
ATOM 648 O O . ALA A 1 82 ? -11.590 -8.499 18.627 1.00 91.75 82 ALA A O 1
ATOM 649 N N . GLY A 1 83 ? -11.656 -7.305 20.536 1.00 91.62 83 GLY A N 1
ATOM 650 C CA . GLY A 1 83 ? -10.206 -7.236 20.716 1.00 91.62 83 GLY A CA 1
ATOM 651 C C . GLY A 1 83 ? -9.505 -6.153 19.885 1.00 91.62 83 GLY A C 1
ATOM 652 O O . GLY A 1 83 ? -10.122 -5.184 19.435 1.00 91.62 83 GLY A O 1
ATOM 653 N N . THR A 1 84 ? -8.192 -6.308 19.717 1.00 94.12 84 THR A N 1
ATOM 654 C CA . THR A 1 84 ? -7.320 -5.424 18.923 1.00 94.12 84 THR A CA 1
ATOM 655 C C . THR A 1 84 ? -6.628 -6.224 17.826 1.00 94.12 84 THR A C 1
ATOM 657 O O . THR A 1 84 ? -6.413 -7.425 17.964 1.00 94.12 84 THR A O 1
ATOM 660 N N . LEU A 1 85 ? -6.269 -5.568 16.726 1.00 97.19 85 LEU A N 1
ATOM 661 C CA . LEU A 1 85 ? -5.619 -6.200 15.584 1.00 97.19 85 LEU A CA 1
ATOM 662 C C . LEU A 1 85 ? -4.239 -5.586 15.340 1.00 97.19 85 LEU A C 1
ATOM 664 O O . LEU A 1 85 ? -4.117 -4.388 15.073 1.00 97.19 85 LEU A O 1
ATOM 668 N N . LYS A 1 86 ? -3.207 -6.428 15.358 1.00 98.38 86 LYS A N 1
ATOM 669 C CA . LYS A 1 86 ? -1.859 -6.105 14.893 1.00 98.38 86 LYS A CA 1
ATOM 670 C C . LYS A 1 86 ? -1.566 -6.839 13.594 1.00 98.38 86 LYS A C 1
ATOM 672 O O . LYS A 1 86 ? -1.652 -8.062 13.533 1.00 98.38 86 LYS A O 1
ATOM 677 N N . LEU A 1 87 ? -1.190 -6.082 12.568 1.00 98.69 87 LEU A N 1
ATOM 678 C CA . LEU A 1 87 ? -0.812 -6.612 11.261 1.00 98.69 87 LEU A CA 1
ATOM 679 C C . LEU A 1 87 ? 0.638 -6.249 10.955 1.00 98.69 87 LEU A C 1
ATOM 681 O O . LEU A 1 87 ? 1.020 -5.076 11.047 1.00 98.69 87 LEU A O 1
ATOM 685 N N . ARG A 1 88 ? 1.440 -7.238 10.559 1.00 98.50 88 ARG A N 1
ATOM 686 C CA . ARG A 1 88 ? 2.808 -7.037 10.063 1.00 98.50 88 ARG A CA 1
ATOM 687 C C . ARG A 1 88 ? 2.976 -7.773 8.743 1.00 98.50 88 ARG A C 1
ATOM 689 O O . ARG A 1 88 ? 2.699 -8.963 8.682 1.00 98.50 88 ARG A O 1
ATOM 696 N N . ARG A 1 89 ? 3.417 -7.090 7.683 1.00 98.31 89 ARG A N 1
ATOM 697 C CA . ARG A 1 89 ? 3.658 -7.735 6.374 1.00 98.31 89 ARG A CA 1
ATOM 698 C C . ARG A 1 89 ? 2.458 -8.569 5.911 1.00 98.31 89 ARG A C 1
ATOM 700 O O . ARG A 1 89 ? 2.594 -9.716 5.504 1.00 98.31 89 ARG A O 1
ATOM 707 N N . CYS A 1 90 ? 1.268 -7.980 5.996 1.00 98.62 90 CYS A N 1
ATOM 708 C CA . CYS A 1 90 ? 0.028 -8.620 5.574 1.00 98.62 90 CYS A CA 1
ATOM 709 C C . CYS A 1 90 ? -0.578 -7.916 4.360 1.00 98.62 90 CYS A C 1
ATOM 711 O O . CYS A 1 90 ? -0.517 -6.689 4.246 1.00 98.62 90 CYS A O 1
ATOM 713 N N . ALA A 1 91 ? -1.248 -8.679 3.499 1.00 98.75 91 ALA A N 1
ATOM 714 C CA . ALA A 1 91 ? -2.135 -8.125 2.483 1.00 98.75 91 ALA A CA 1
ATOM 715 C C . ALA A 1 91 ? -3.578 -8.530 2.787 1.00 98.75 91 ALA A C 1
ATOM 717 O O . ALA A 1 91 ? -3.871 -9.716 2.861 1.00 98.75 91 ALA A O 1
ATOM 718 N N . VAL A 1 92 ? -4.497 -7.574 2.920 1.00 98.75 92 VAL A N 1
ATOM 719 C CA . VAL A 1 92 ? -5.905 -7.834 3.265 1.00 98.75 92 VAL A CA 1
ATOM 720 C C . VAL A 1 92 ? -6.835 -7.207 2.226 1.00 98.75 92 VAL A C 1
ATOM 722 O O . VAL A 1 92 ? -6.781 -5.998 1.979 1.00 98.75 92 VAL A O 1
ATOM 725 N N . ARG A 1 93 ? -7.708 -8.007 1.598 1.00 98.69 93 ARG A N 1
ATOM 726 C CA . ARG A 1 93 ? -8.611 -7.492 0.554 1.00 98.69 93 ARG A CA 1
ATOM 727 C C . ARG A 1 93 ? -9.604 -6.488 1.139 1.00 98.69 93 ARG A C 1
ATOM 729 O O . ARG A 1 93 ? -9.736 -5.379 0.621 1.00 98.69 93 ARG A O 1
ATOM 736 N N . ALA A 1 94 ? -10.291 -6.857 2.208 1.00 98.56 94 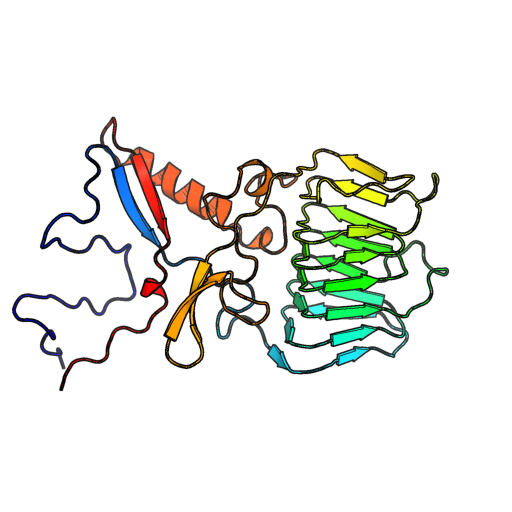ALA A N 1
ATOM 737 C CA . ALA A 1 94 ? -11.190 -5.959 2.916 1.00 98.56 94 ALA A CA 1
ATOM 738 C C . ALA A 1 94 ? -10.993 -6.120 4.421 1.00 98.56 94 ALA A C 1
ATOM 740 O O . ALA A 1 94 ? -11.052 -7.233 4.929 1.00 98.56 94 ALA A O 1
ATOM 741 N N . LEU A 1 95 ? -10.749 -5.018 5.124 1.00 98.62 95 LEU A N 1
ATOM 742 C CA . LEU A 1 95 ? -10.744 -4.987 6.585 1.00 98.62 95 LEU A CA 1
ATOM 743 C C . LEU A 1 95 ? -12.020 -4.301 7.071 1.00 98.62 95 LEU A C 1
ATOM 745 O O . LEU A 1 95 ? -12.245 -3.138 6.733 1.00 98.62 95 LEU A O 1
ATOM 749 N N . ASP A 1 96 ? -12.814 -4.995 7.879 1.00 98.12 96 ASP A N 1
ATOM 750 C CA . ASP A 1 96 ? -14.018 -4.450 8.505 1.00 98.12 96 ASP A CA 1
ATOM 751 C C . ASP A 1 96 ? -13.958 -4.640 10.022 1.00 98.12 96 ASP A C 1
ATOM 753 O O . ASP A 1 96 ? -13.853 -5.755 10.529 1.00 98.12 96 ASP A O 1
ATOM 757 N N . VAL A 1 97 ? -13.981 -3.541 10.765 1.00 96.31 97 VAL A N 1
ATOM 758 C CA . VAL A 1 97 ? -13.889 -3.560 12.224 1.00 96.31 97 VAL A CA 1
ATOM 759 C C . VAL A 1 97 ? -15.182 -3.006 12.795 1.00 96.31 97 VAL A C 1
ATOM 761 O O . VAL A 1 97 ? -15.561 -1.877 12.498 1.00 96.31 97 VAL A O 1
ATOM 764 N N . THR A 1 98 ? -15.839 -3.764 13.669 1.00 92.00 98 THR A N 1
ATOM 765 C CA . THR A 1 98 ? -17.089 -3.332 14.321 1.00 92.00 98 THR A CA 1
ATOM 766 C C . THR A 1 98 ? -16.913 -3.016 15.802 1.00 92.00 98 THR A C 1
ATOM 768 O O . THR A 1 98 ? -17.881 -2.644 16.465 1.00 92.00 98 THR A O 1
ATOM 771 N N . VAL A 1 99 ? -15.694 -3.150 16.333 1.00 82.62 99 VAL A N 1
ATOM 772 C CA . VAL A 1 99 ? -15.369 -2.816 17.726 1.00 82.62 99 VAL A CA 1
ATOM 773 C C . VAL A 1 99 ? -15.731 -1.340 17.991 1.00 82.62 99 VAL A C 1
ATOM 775 O O . VAL A 1 99 ? -15.199 -0.458 17.305 1.00 82.62 99 VAL A O 1
ATOM 778 N N . PRO A 1 100 ? -16.644 -1.036 18.939 1.00 65.44 100 PRO A N 1
ATOM 779 C CA . PRO A 1 100 ? -17.128 0.322 19.166 1.00 65.44 100 PRO A CA 1
ATOM 780 C C . PRO A 1 100 ? -16.004 1.304 19.514 1.00 65.44 100 PRO A C 1
ATOM 782 O O . PRO A 1 100 ? -15.153 1.037 20.362 1.00 65.44 100 PRO A O 1
ATOM 785 N N . ALA A 1 101 ? -16.036 2.485 18.897 1.00 58.88 101 ALA A N 1
ATOM 786 C CA . ALA A 1 101 ? -15.117 3.568 19.215 1.00 58.88 101 ALA A CA 1
ATOM 787 C C . ALA A 1 101 ? -15.439 4.137 20.606 1.00 58.88 101 ALA A C 1
ATOM 789 O O . ALA A 1 101 ? -16.466 4.793 20.777 1.00 58.88 101 ALA A O 1
ATOM 790 N N . GLY A 1 102 ? -14.581 3.905 21.605 1.00 53.59 102 GLY A N 1
ATOM 791 C CA . GLY A 1 102 ? -14.799 4.535 22.912 1.00 53.59 102 GLY A CA 1
ATOM 792 C C . GLY A 1 102 ? -13.949 4.098 24.103 1.00 53.59 102 GLY A C 1
ATOM 793 O O . GLY A 1 102 ? -13.986 4.796 25.110 1.00 53.59 102 GLY A O 1
ATOM 794 N N . THR A 1 103 ? -13.175 3.013 24.034 1.00 49.72 103 THR A N 1
ATOM 795 C CA . THR A 1 103 ? -12.540 2.435 25.241 1.00 49.72 103 THR A CA 1
ATOM 796 C C . THR A 1 103 ? -11.018 2.539 25.323 1.00 49.72 103 THR A C 1
ATOM 798 O O . THR A 1 103 ? -10.468 2.224 26.373 1.00 49.72 103 THR A O 1
ATOM 801 N N . VAL A 1 104 ? -10.315 3.006 24.286 1.00 53.50 104 VAL A N 1
ATOM 802 C CA . VAL A 1 104 ? -8.847 2.878 24.236 1.00 53.50 104 VAL A CA 1
ATOM 803 C C . VAL A 1 104 ? -8.162 4.136 23.696 1.00 53.50 104 VAL A C 1
ATOM 805 O O . VAL A 1 104 ? -8.521 4.667 22.646 1.00 53.50 104 VAL A O 1
ATOM 808 N N . GLU A 1 105 ? -7.146 4.618 24.422 1.00 66.62 105 GLU A N 1
ATOM 809 C CA . GLU A 1 105 ? -6.099 5.483 23.847 1.00 66.62 105 GLU A CA 1
ATOM 810 C C . GLU A 1 105 ? -5.270 4.738 22.790 1.00 66.62 105 GLU A C 1
ATOM 812 O O . GLU A 1 105 ? -4.614 5.350 21.943 1.00 66.62 105 GLU A O 1
ATOM 817 N N . GLU A 1 106 ? -5.328 3.411 22.838 1.00 84.25 106 GLU A N 1
ATOM 818 C CA . GLU A 1 106 ? -4.618 2.499 21.967 1.00 84.25 106 GLU A CA 1
ATOM 819 C C . GLU A 1 106 ? -5.339 2.296 20.625 1.00 84.25 106 GLU A C 1
ATOM 821 O O . GLU A 1 106 ? -6.562 2.437 20.519 1.00 84.25 106 GLU A O 1
ATOM 826 N N . PRO A 1 107 ? -4.586 2.001 19.557 1.00 92.38 107 PRO A N 1
ATOM 827 C CA . PRO A 1 107 ? -5.174 1.681 18.267 1.00 92.38 107 PRO A CA 1
ATOM 828 C C . PRO A 1 107 ? -5.938 0.352 18.318 1.00 92.38 107 PRO A C 1
ATOM 830 O O . PRO A 1 107 ? -5.419 -0.655 18.789 1.00 92.38 107 PRO A O 1
ATOM 833 N N . VAL A 1 108 ? -7.147 0.335 17.750 1.00 94.19 108 VAL A N 1
ATOM 834 C CA . VAL A 1 108 ? -7.889 -0.914 17.495 1.00 94.19 108 VAL A CA 1
ATOM 835 C C . VAL A 1 108 ? -7.217 -1.699 16.367 1.00 94.19 108 VAL A C 1
ATOM 837 O O . VAL A 1 108 ? -7.246 -2.925 16.361 1.00 94.19 108 VAL A O 1
ATOM 840 N N . VAL A 1 109 ? -6.583 -0.988 15.430 1.00 97.19 109 VAL A N 1
ATOM 841 C CA . VAL A 1 109 ? -5.780 -1.564 14.347 1.00 97.19 109 VAL A CA 1
ATOM 842 C C . VAL A 1 109 ? -4.408 -0.901 14.334 1.00 97.19 109 VAL A C 1
ATOM 844 O O . VAL A 1 109 ? -4.321 0.306 14.108 1.00 97.19 109 VAL A O 1
ATOM 847 N N . ASP A 1 110 ? -3.348 -1.678 14.538 1.00 98.06 110 ASP A N 1
ATOM 848 C CA . ASP A 1 110 ? -1.948 -1.269 14.374 1.00 98.06 110 ASP A CA 1
ATOM 849 C C . ASP A 1 110 ? -1.325 -2.096 13.240 1.00 98.06 110 ASP A C 1
ATOM 851 O O . ASP A 1 110 ? -1.032 -3.282 13.392 1.00 98.06 110 ASP A O 1
ATOM 855 N N . ALA A 1 111 ? -1.167 -1.482 12.070 1.00 98.81 111 ALA A N 1
ATOM 856 C CA . ALA A 1 111 ? -0.662 -2.143 10.875 1.00 98.81 111 ALA A CA 1
ATOM 857 C C . ALA A 1 111 ? 0.688 -1.560 10.459 1.00 98.81 111 ALA A C 1
ATOM 859 O O . ALA A 1 111 ? 0.870 -0.340 10.434 1.00 98.81 111 ALA A O 1
ATOM 860 N N . ARG A 1 112 ? 1.624 -2.442 10.098 1.00 98.62 112 ARG A N 1
ATOM 861 C CA . ARG A 1 112 ? 2.937 -2.062 9.572 1.00 98.62 112 ARG A CA 1
ATOM 862 C C . ARG A 1 112 ? 3.296 -2.885 8.352 1.00 98.62 112 ARG A C 1
ATOM 864 O O . ARG A 1 112 ? 3.143 -4.105 8.382 1.00 98.62 112 ARG A O 1
ATOM 871 N N . GLU A 1 113 ? 3.796 -2.224 7.310 1.00 98.25 113 GLU A N 1
ATOM 872 C CA . GLU A 1 113 ? 4.181 -2.882 6.051 1.00 98.25 113 GLU A CA 1
ATOM 873 C C . GLU A 1 113 ? 3.008 -3.690 5.483 1.00 98.25 113 GLU A C 1
ATOM 875 O O . GLU A 1 113 ? 3.144 -4.865 5.182 1.00 98.25 113 GLU A O 1
ATOM 880 N N . CYS A 1 114 ? 1.809 -3.105 5.435 1.00 98.81 114 CYS A N 1
ATOM 881 C CA . CYS A 1 114 ? 0.596 -3.822 5.032 1.00 98.81 114 CYS A CA 1
ATOM 882 C C . CYS A 1 114 ? -0.052 -3.226 3.784 1.00 98.81 114 CYS A C 1
ATOM 884 O O . CYS A 1 114 ? -0.046 -2.011 3.573 1.00 98.81 114 CYS A O 1
ATOM 886 N N . LEU A 1 115 ? -0.665 -4.091 2.979 1.00 98.81 115 LEU A N 1
ATOM 887 C CA . LEU A 1 115 ? -1.411 -3.730 1.779 1.00 98.81 115 LEU A CA 1
ATOM 888 C C . LEU A 1 115 ? -2.905 -4.004 1.977 1.00 98.81 115 LEU A C 1
ATOM 890 O O . LEU A 1 115 ? -3.305 -5.132 2.236 1.00 98.81 115 LEU A O 1
ATOM 894 N N . PHE A 1 116 ? -3.745 -2.998 1.775 1.00 98.81 116 PHE A N 1
ATOM 895 C CA . PHE A 1 116 ? -5.198 -3.115 1.856 1.00 98.81 116 PHE A CA 1
ATOM 896 C C . PHE A 1 116 ? -5.831 -2.775 0.513 1.00 98.81 116 PHE A C 1
ATOM 898 O O . PHE A 1 116 ? -5.477 -1.761 -0.094 1.00 98.81 116 PHE A O 1
ATOM 905 N N . ASN A 1 117 ? -6.810 -3.559 0.058 1.00 98.56 117 ASN A N 1
ATOM 906 C CA . ASN A 1 117 ? -7.667 -3.092 -1.036 1.00 98.56 117 ASN A CA 1
ATOM 907 C C . ASN A 1 117 ? -8.763 -2.139 -0.534 1.00 98.56 117 ASN A C 1
ATOM 909 O O . ASN A 1 117 ? -9.045 -1.151 -1.201 1.00 98.56 117 ASN A O 1
ATOM 913 N N . GLY A 1 118 ? -9.296 -2.346 0.666 1.00 98.56 118 GLY A N 1
ATOM 914 C CA . GLY A 1 118 ? -10.122 -1.362 1.365 1.00 98.56 118 GLY A CA 1
ATOM 915 C C . GLY A 1 118 ? -10.158 -1.626 2.866 1.00 98.56 118 GLY A C 1
ATOM 916 O O . GLY A 1 118 ? -9.914 -2.751 3.305 1.00 98.56 118 GLY A O 1
ATOM 917 N N . MET A 1 119 ? -10.449 -0.594 3.657 1.00 98.44 119 MET A N 1
ATOM 918 C CA . MET A 1 119 ? -10.571 -0.733 5.109 1.00 98.44 119 MET A CA 1
ATOM 919 C C . MET A 1 119 ? -11.636 0.187 5.710 1.00 98.44 119 MET A C 1
ATOM 921 O O . MET A 1 119 ? -11.781 1.341 5.298 1.00 98.44 119 MET A O 1
ATOM 925 N N . ALA A 1 120 ? -12.337 -0.315 6.725 1.00 98.06 120 ALA A N 1
ATOM 926 C CA . ALA A 1 120 ? -13.274 0.422 7.557 1.00 98.06 120 ALA A CA 1
ATOM 927 C C . ALA A 1 120 ? -12.979 0.165 9.040 1.00 98.06 120 ALA A C 1
ATOM 929 O O . ALA A 1 120 ? -13.125 -0.949 9.534 1.00 98.06 120 ALA A O 1
ATOM 930 N N . VAL A 1 121 ? -12.536 1.206 9.749 1.00 96.25 121 VAL A N 1
ATOM 931 C CA . VAL A 1 121 ? -12.128 1.126 11.158 1.00 96.25 121 VAL A CA 1
ATOM 932 C C . VAL A 1 121 ? -12.773 2.264 11.955 1.00 96.25 121 VAL A C 1
ATOM 934 O O . VAL A 1 121 ? -12.243 3.371 11.975 1.00 96.25 121 VAL A O 1
ATOM 937 N N . PRO A 1 122 ? -13.904 2.054 12.647 1.00 93.12 122 PRO A N 1
ATOM 938 C CA . PRO A 1 122 ? -14.590 3.116 13.385 1.00 93.12 122 PRO A CA 1
ATOM 939 C C . PRO A 1 122 ? -13.755 3.674 14.549 1.00 93.12 122 PRO A C 1
ATOM 941 O O . PRO A 1 122 ? -14.002 4.794 14.981 1.00 93.12 122 PRO A O 1
ATOM 944 N N . GLY A 1 123 ? -12.768 2.922 15.049 1.00 91.31 123 GLY A N 1
ATOM 945 C CA . GLY A 1 123 ? -11.835 3.348 16.095 1.00 91.31 123 GLY A CA 1
ATOM 946 C C . GLY A 1 123 ? -10.584 4.073 15.580 1.00 91.31 123 GLY A C 1
ATOM 947 O O . GLY A 1 123 ? -10.564 4.660 14.495 1.00 91.31 123 GLY A O 1
ATOM 948 N N . LEU A 1 124 ? -9.517 4.036 16.387 1.00 93.94 124 LEU A N 1
ATOM 949 C CA . LEU A 1 124 ? -8.188 4.505 15.991 1.00 93.94 124 LEU A CA 1
ATOM 950 C C . LEU A 1 124 ? -7.475 3.437 15.150 1.00 93.94 124 LEU A C 1
ATOM 952 O O . LEU A 1 124 ? -7.204 2.343 15.642 1.00 93.94 124 LEU A O 1
ATOM 956 N N . ALA A 1 125 ? -7.123 3.795 13.917 1.00 96.69 125 ALA A N 1
ATOM 957 C CA . ALA A 1 125 ? -6.198 3.052 13.070 1.00 96.69 125 ALA A CA 1
ATOM 958 C C . ALA A 1 125 ? -4.815 3.721 13.085 1.00 96.69 125 ALA A C 1
ATOM 960 O O . ALA A 1 125 ? -4.699 4.921 12.810 1.00 96.69 125 ALA A O 1
ATOM 961 N N . ARG A 1 126 ? -3.772 2.945 13.388 1.00 98.06 126 ARG A N 1
ATOM 962 C CA . ARG A 1 126 ? -2.368 3.334 13.254 1.00 98.06 126 ARG A CA 1
ATOM 963 C C . ARG A 1 126 ? -1.737 2.562 12.103 1.00 98.06 126 ARG A C 1
ATOM 965 O O . ARG A 1 126 ? -1.702 1.338 12.137 1.00 98.06 126 ARG A O 1
ATOM 972 N N . LEU A 1 127 ? -1.246 3.285 11.103 1.00 98.81 127 LEU A N 1
ATOM 973 C CA . LEU A 1 127 ? -0.665 2.735 9.885 1.00 98.81 127 LEU A CA 1
ATOM 974 C C . LEU A 1 127 ? 0.773 3.237 9.717 1.00 98.81 127 LEU A C 1
ATOM 976 O O . LEU A 1 127 ? 1.018 4.443 9.704 1.00 98.81 127 LEU A O 1
ATOM 980 N N . GLU A 1 128 ? 1.719 2.322 9.567 1.00 98.69 128 GLU A N 1
ATOM 981 C CA . GLU A 1 128 ? 3.122 2.630 9.285 1.00 98.69 128 GLU A CA 1
ATOM 982 C C . GLU A 1 128 ? 3.544 1.859 8.033 1.00 98.69 128 GLU A C 1
ATOM 984 O O . GLU A 1 128 ? 3.307 0.656 7.948 1.00 98.69 128 GLU A O 1
ATOM 989 N N . TYR A 1 129 ? 4.116 2.518 7.025 1.00 98.56 129 TYR A N 1
ATOM 990 C CA . TYR A 1 129 ? 4.499 1.835 5.781 1.00 98.56 129 TYR A CA 1
ATOM 991 C C . TYR A 1 129 ? 3.339 1.050 5.150 1.00 98.56 129 TYR A C 1
ATOM 993 O O . TYR A 1 129 ? 3.509 -0.094 4.752 1.00 98.56 129 TYR A O 1
ATOM 1001 N N . CYS A 1 130 ? 2.120 1.590 5.129 1.00 98.81 130 CYS A N 1
ATOM 1002 C CA . CYS A 1 130 ? 0.951 0.863 4.622 1.00 98.81 130 CYS A CA 1
ATOM 1003 C C . CYS A 1 130 ? 0.444 1.451 3.309 1.00 98.81 130 CYS A C 1
ATOM 1005 O O . CYS A 1 130 ? 0.514 2.658 3.096 1.00 98.81 130 CYS A O 1
ATOM 1007 N N . THR A 1 131 ? -0.132 0.620 2.445 1.00 98.81 131 THR A N 1
ATOM 1008 C CA . THR A 1 131 ? -0.842 1.075 1.243 1.00 98.81 131 THR A CA 1
ATOM 1009 C C . THR A 1 131 ? -2.312 0.702 1.323 1.00 98.81 131 THR A C 1
ATOM 1011 O O . THR A 1 131 ? -2.630 -0.465 1.511 1.00 98.81 131 THR A O 1
ATOM 1014 N N . VAL A 1 132 ? -3.210 1.666 1.112 1.00 98.69 132 VAL A N 1
ATOM 1015 C CA . VAL A 1 132 ? -4.645 1.420 0.907 1.00 98.69 132 VAL A CA 1
ATOM 1016 C C . VAL A 1 132 ? -4.995 1.779 -0.535 1.00 98.69 132 VAL A C 1
ATOM 1018 O O . VAL A 1 132 ? -4.894 2.943 -0.931 1.00 98.69 132 VAL A O 1
ATOM 1021 N N . LEU A 1 133 ? -5.349 0.777 -1.341 1.00 98.44 133 LEU A N 1
ATOM 1022 C CA . LEU A 1 133 ? -5.582 0.935 -2.781 1.00 98.44 133 LEU A CA 1
ATOM 1023 C C . LEU A 1 133 ? -6.930 1.598 -3.083 1.00 98.44 133 LEU A C 1
ATOM 1025 O O . LEU A 1 133 ? -7.000 2.501 -3.914 1.00 98.44 133 LEU A O 1
ATOM 1029 N N . GLY A 1 134 ? -7.983 1.142 -2.412 1.00 97.50 134 GLY A N 1
ATOM 1030 C CA . GLY A 1 134 ? -9.334 1.677 -2.503 1.00 97.50 134 GLY A CA 1
ATOM 1031 C C . GLY A 1 134 ? -9.645 2.617 -1.345 1.00 97.50 134 GLY A C 1
ATOM 1032 O O . GLY A 1 134 ? -8.849 3.492 -1.000 1.00 97.50 134 GLY A O 1
ATOM 1033 N N . ASP A 1 135 ? -10.826 2.446 -0.762 1.00 97.62 135 ASP A N 1
ATOM 1034 C CA . ASP A 1 135 ? -11.346 3.357 0.252 1.00 97.62 135 ASP A CA 1
ATOM 1035 C C . ASP A 1 135 ? -10.782 3.052 1.645 1.00 97.62 135 ASP A C 1
ATOM 1037 O O . ASP A 1 135 ? -10.763 1.907 2.103 1.00 97.62 135 ASP A O 1
ATOM 1041 N N . CYS A 1 136 ? -10.377 4.110 2.343 1.00 98.44 136 CYS A N 1
ATOM 1042 C CA . CYS A 1 136 ? -10.015 4.098 3.752 1.00 98.44 136 CYS A CA 1
ATOM 1043 C C . CYS A 1 136 ? -11.067 4.874 4.547 1.00 98.44 136 CYS A C 1
ATOM 1045 O O . CYS A 1 136 ? -11.164 6.098 4.427 1.00 98.44 136 CYS A O 1
ATOM 1047 N N . LYS A 1 137 ? -11.823 4.180 5.397 1.00 97.88 137 LYS A N 1
ATOM 1048 C CA . LYS A 1 137 ? -12.742 4.789 6.363 1.00 97.88 137 LYS A CA 1
ATOM 1049 C C . LYS A 1 137 ? -12.178 4.604 7.761 1.00 97.88 137 LYS A C 1
ATOM 1051 O O . LYS A 1 137 ? -11.945 3.469 8.166 1.00 97.88 137 LYS A O 1
ATOM 1056 N N . ALA A 1 138 ? -11.965 5.692 8.497 1.00 95.88 138 ALA A N 1
ATOM 1057 C CA . ALA A 1 138 ? -11.488 5.590 9.872 1.00 95.88 138 ALA A CA 1
ATOM 1058 C C . ALA A 1 138 ? -12.133 6.615 10.810 1.00 95.88 138 ALA A C 1
ATOM 1060 O O . ALA A 1 138 ? -12.331 7.770 10.433 1.00 95.88 138 ALA A O 1
ATOM 1061 N N . GLY A 1 139 ? -12.418 6.225 12.053 1.00 93.88 139 GLY A N 1
ATOM 1062 C CA . GLY A 1 139 ? -12.852 7.177 13.079 1.00 93.88 139 GLY A CA 1
ATOM 1063 C C . GLY A 1 139 ? -11.717 8.104 13.495 1.00 93.88 139 GLY A C 1
ATOM 1064 O O . GLY A 1 139 ? -11.883 9.318 13.537 1.00 93.88 139 GLY A O 1
ATOM 1065 N N . ARG A 1 140 ? -10.524 7.545 13.717 1.00 94.06 140 ARG A N 1
ATOM 1066 C CA . ARG A 1 140 ? -9.283 8.304 13.893 1.00 94.06 140 ARG A CA 1
ATOM 1067 C C . ARG A 1 140 ? -8.150 7.625 13.138 1.00 94.06 140 ARG A C 1
ATOM 1069 O O . ARG A 1 140 ? -8.070 6.404 13.100 1.00 94.06 140 ARG A O 1
ATOM 1076 N N . LEU A 1 141 ? -7.258 8.426 12.561 1.00 96.69 141 LEU A N 1
ATOM 1077 C CA . LEU A 1 141 ? -6.148 7.931 11.751 1.00 96.69 141 LEU A CA 1
ATOM 1078 C C . LEU A 1 141 ? -4.828 8.535 12.230 1.00 96.69 141 LEU A C 1
ATOM 1080 O O . LEU A 1 141 ? -4.692 9.759 12.313 1.00 96.69 141 LEU A O 1
ATOM 1084 N N . GLN A 1 142 ? -3.876 7.660 12.534 1.00 97.75 142 GLN A N 1
ATOM 1085 C CA . GLN A 1 142 ? -2.458 7.963 12.684 1.00 97.75 142 GLN A CA 1
ATOM 1086 C C . GLN A 1 142 ? -1.716 7.244 11.559 1.00 97.75 142 GLN A C 1
ATOM 1088 O O . GLN A 1 142 ? -1.732 6.022 11.517 1.00 97.75 142 GLN A O 1
ATOM 1093 N N . ALA A 1 143 ? -1.097 7.975 10.639 1.00 98.56 143 ALA A N 1
ATOM 1094 C CA . ALA A 1 143 ? -0.391 7.386 9.510 1.00 98.56 143 ALA A CA 1
ATOM 1095 C C . ALA A 1 143 ? 1.011 7.985 9.354 1.00 98.56 143 ALA A C 1
ATOM 1097 O O . ALA A 1 143 ? 1.178 9.207 9.361 1.00 98.56 143 ALA A O 1
ATOM 1098 N N . SER A 1 144 ? 2.007 7.118 9.198 1.00 98.62 144 SER A N 1
ATOM 1099 C CA . SER A 1 144 ? 3.380 7.471 8.837 1.00 98.62 144 SER A CA 1
ATOM 1100 C C . SER A 1 144 ? 3.762 6.688 7.591 1.00 98.62 144 SER A C 1
ATOM 1102 O O . SER A 1 144 ? 3.422 5.505 7.485 1.00 98.62 144 SER A O 1
ATOM 1104 N N . ASP A 1 145 ? 4.420 7.345 6.636 1.00 98.62 145 ASP A N 1
ATOM 1105 C CA . ASP A 1 145 ? 5.055 6.663 5.500 1.00 98.62 145 ASP A CA 1
ATOM 1106 C C . ASP A 1 145 ? 4.077 5.793 4.698 1.00 98.62 145 ASP A C 1
ATOM 1108 O O . ASP A 1 145 ? 4.426 4.749 4.152 1.00 98.62 145 ASP A O 1
ATOM 1112 N N . SER A 1 146 ? 2.811 6.212 4.656 1.00 98.75 146 SER A N 1
ATOM 1113 C CA . SER A 1 146 ? 1.700 5.427 4.127 1.00 98.75 146 SER A CA 1
ATOM 1114 C C . SER A 1 146 ? 1.130 6.039 2.850 1.00 98.75 146 SER A C 1
ATOM 1116 O O . SER A 1 146 ? 1.158 7.251 2.629 1.00 98.75 146 SER A O 1
ATOM 1118 N N . LEU A 1 147 ? 0.601 5.187 1.981 1.00 98.75 147 LEU A N 1
ATOM 1119 C CA . LEU A 1 147 ? 0.100 5.542 0.664 1.00 98.75 147 LEU A CA 1
ATOM 1120 C C . LEU A 1 147 ? -1.395 5.248 0.580 1.00 98.75 147 LEU A C 1
ATOM 1122 O O . LEU A 1 147 ? -1.812 4.095 0.551 1.00 98.75 147 LEU A O 1
ATOM 1126 N N . PHE A 1 148 ? -2.209 6.291 0.464 1.00 98.62 148 PHE A N 1
ATOM 1127 C CA . PHE A 1 148 ? -3.642 6.161 0.201 1.00 98.62 148 PHE A CA 1
ATOM 1128 C C . PHE A 1 148 ? -3.888 6.456 -1.274 1.00 98.62 148 PHE A C 1
ATOM 1130 O O . PHE A 1 148 ? -3.758 7.608 -1.686 1.00 98.62 148 PHE A O 1
ATOM 1137 N N . ALA A 1 149 ? -4.180 5.441 -2.088 1.00 97.25 149 ALA A N 1
ATOM 1138 C CA . ALA A 1 149 ? -4.413 5.614 -3.523 1.00 97.25 149 ALA A CA 1
ATOM 1139 C C . ALA A 1 149 ? -5.867 6.018 -3.827 1.00 97.25 149 ALA A C 1
ATOM 1141 O O . ALA A 1 149 ? -6.081 6.858 -4.706 1.00 97.25 149 ALA A O 1
ATOM 1142 N N . GLY A 1 150 ? -6.830 5.466 -3.081 1.00 95.44 150 GLY A N 1
ATOM 1143 C CA . GLY A 1 150 ? -8.258 5.763 -3.201 1.00 95.44 150 GLY A CA 1
ATOM 1144 C C . GLY A 1 150 ? -8.745 6.883 -2.279 1.00 95.44 150 GLY A C 1
ATOM 1145 O O . GLY A 1 150 ? -8.017 7.844 -2.002 1.00 95.44 150 GLY A O 1
ATOM 1146 N N . THR A 1 151 ? -10.007 6.804 -1.844 1.00 96.81 151 THR A N 1
ATOM 1147 C CA . THR A 1 151 ? -10.603 7.851 -1.003 1.00 96.81 151 THR A CA 1
ATOM 1148 C C . THR A 1 151 ? -10.245 7.663 0.467 1.00 96.81 151 THR A C 1
ATOM 1150 O O . THR A 1 151 ? -10.048 6.549 0.944 1.00 96.81 151 THR A O 1
ATOM 1153 N N . VAL A 1 152 ? -10.149 8.770 1.203 1.00 98.00 152 VAL A N 1
ATOM 1154 C CA . VAL A 1 152 ? -9.927 8.760 2.652 1.00 98.00 152 VAL A CA 1
ATOM 1155 C C . VAL A 1 152 ? -11.074 9.527 3.292 1.00 98.00 152 VAL A C 1
ATOM 1157 O O . VAL A 1 152 ? -11.189 10.739 3.111 1.00 98.00 152 VAL A O 1
ATOM 1160 N N . ALA A 1 153 ? -11.929 8.811 4.013 1.00 96.81 153 ALA A N 1
ATOM 1161 C CA . ALA A 1 153 ? -13.067 9.359 4.734 1.00 96.81 153 ALA A CA 1
ATOM 1162 C C . ALA A 1 153 ? -12.839 9.188 6.236 1.00 96.81 153 ALA A C 1
ATOM 1164 O O . ALA A 1 153 ? -12.759 8.073 6.753 1.00 96.81 153 ALA A O 1
ATOM 1165 N N . LEU A 1 154 ? -12.715 10.310 6.935 1.00 96.19 154 LEU A N 1
ATOM 1166 C CA . LEU A 1 154 ? -12.429 10.345 8.362 1.00 96.19 154 LEU A CA 1
ATOM 1167 C C . LEU A 1 154 ? -13.617 10.942 9.112 1.00 96.19 154 LEU A C 1
ATOM 1169 O O . LEU A 1 154 ? -14.247 11.882 8.620 1.00 96.19 154 LEU A O 1
ATOM 1173 N N . ALA A 1 155 ? -13.921 10.415 10.299 1.00 93.75 155 ALA A N 1
ATOM 1174 C CA . ALA A 1 155 ? -14.836 11.105 11.206 1.00 93.75 155 ALA A CA 1
ATOM 1175 C C . ALA A 1 155 ? -14.238 12.467 11.622 1.00 93.75 155 ALA A C 1
ATOM 1177 O O . ALA A 1 155 ? -13.021 12.637 11.560 1.00 93.75 155 ALA A O 1
ATOM 1178 N N . PRO A 1 156 ? -15.048 13.458 12.036 1.00 92.25 156 PRO A N 1
ATOM 1179 C CA . PRO A 1 156 ? -14.520 14.740 12.492 1.00 92.25 156 PRO A CA 1
ATOM 1180 C C . PRO A 1 156 ? -13.569 14.568 13.683 1.00 92.25 156 PRO A C 1
ATOM 1182 O O . PRO A 1 156 ? -13.960 14.052 14.730 1.00 92.25 156 PRO A O 1
ATOM 1185 N N . GLY A 1 157 ? -12.329 15.031 13.533 1.00 87.31 157 GLY A N 1
ATOM 1186 C CA . GLY A 1 157 ? -11.358 15.026 14.619 1.00 87.31 157 GLY A CA 1
ATOM 1187 C C . GLY A 1 157 ? -11.672 16.069 15.696 1.00 87.31 157 GLY A C 1
ATOM 1188 O O . GLY A 1 157 ? -12.351 17.072 15.459 1.00 87.31 157 GLY A O 1
ATOM 1189 N N . VAL A 1 158 ? -11.096 15.868 16.880 1.00 89.88 158 VAL A N 1
ATOM 1190 C CA . VAL A 1 158 ? -11.149 16.797 18.021 1.00 89.88 158 VAL A CA 1
ATOM 1191 C C . VAL A 1 158 ? -9.741 17.297 18.365 1.00 89.88 158 VAL A C 1
ATOM 1193 O O . VAL A 1 158 ? -8.752 16.637 18.055 1.00 89.88 158 VAL A O 1
ATOM 1196 N N . LYS A 1 159 ? -9.616 18.493 18.959 1.00 88.44 159 LYS A N 1
ATOM 1197 C CA . LYS A 1 159 ? -8.309 19.162 19.162 1.00 88.44 159 LYS A CA 1
ATOM 1198 C C . LYS A 1 159 ? -7.343 18.390 20.070 1.00 88.44 159 LYS A C 1
ATOM 1200 O O . LYS A 1 159 ? -6.139 18.476 19.867 1.00 88.44 159 LYS A O 1
ATOM 1205 N N . ASP A 1 160 ? -7.864 17.684 21.065 1.00 89.38 160 ASP A N 1
ATOM 1206 C CA . ASP A 1 160 ? -7.125 16.845 22.015 1.00 89.38 160 ASP A CA 1
ATOM 1207 C C . ASP A 1 160 ? -6.708 15.499 21.406 1.00 89.38 160 ASP A C 1
ATOM 1209 O O . ASP A 1 160 ? -5.676 14.935 21.766 1.00 89.38 160 ASP A O 1
ATOM 1213 N N . LYS A 1 161 ? -7.481 14.999 20.437 1.00 89.31 161 LYS A N 1
ATOM 1214 C CA . LYS A 1 161 ? -7.221 13.741 19.727 1.00 89.31 161 LYS A CA 1
ATOM 1215 C C . LYS A 1 161 ? -7.287 13.950 18.210 1.00 89.31 161 LYS A C 1
ATOM 1217 O O . LYS A 1 161 ? -8.133 13.345 17.548 1.00 89.31 161 LYS A O 1
ATOM 1222 N N . PRO A 1 162 ? -6.382 14.763 17.633 1.00 94.06 162 PRO A N 1
ATOM 1223 C CA . PRO A 1 162 ? -6.396 15.025 16.204 1.00 94.06 162 PRO A CA 1
ATOM 1224 C C . PRO A 1 162 ? -6.019 13.766 15.416 1.00 94.06 162 PRO A C 1
ATOM 1226 O O . PRO A 1 162 ? -5.396 12.831 15.948 1.00 94.06 162 PRO A O 1
ATOM 1229 N N . HIS A 1 163 ? -6.363 13.766 14.131 1.00 96.38 163 HIS A N 1
ATOM 1230 C CA . HIS A 1 163 ? -5.721 12.883 13.160 1.00 96.38 163 HIS A CA 1
ATOM 1231 C C . HIS A 1 163 ? -4.269 13.325 12.973 1.00 96.38 163 HIS A C 1
ATOM 1233 O O . HIS A 1 163 ? -3.962 14.513 13.079 1.00 96.38 163 HIS A O 1
ATOM 1239 N N . CYS A 1 164 ? -3.376 12.388 12.674 1.00 97.00 164 CYS A N 1
ATOM 1240 C CA . CYS A 1 164 ? -1.974 12.693 12.411 1.00 97.00 164 CYS A CA 1
ATOM 1241 C C . CYS A 1 164 ? -1.514 11.917 11.184 1.00 97.00 164 CYS A C 1
ATOM 1243 O O . CYS A 1 164 ? -1.523 10.691 11.202 1.00 97.00 164 CYS A O 1
ATOM 1245 N N . ILE A 1 165 ? -1.137 12.614 10.117 1.00 98.38 165 ILE A N 1
ATOM 1246 C CA . ILE A 1 165 ? -0.619 11.987 8.901 1.00 98.38 165 ILE A CA 1
ATOM 1247 C C . ILE A 1 165 ? 0.700 12.658 8.539 1.00 98.38 165 ILE A C 1
ATOM 1249 O O . ILE A 1 165 ? 0.742 13.877 8.354 1.00 98.38 165 ILE A O 1
ATOM 1253 N N . ARG A 1 166 ? 1.775 11.884 8.415 1.00 98.50 166 ARG A N 1
ATOM 1254 C CA . ARG A 1 166 ? 3.107 12.403 8.092 1.00 98.50 166 ARG A CA 1
ATOM 1255 C C . ARG A 1 166 ? 3.837 11.542 7.067 1.00 98.50 166 ARG A C 1
ATOM 1257 O O . ARG A 1 166 ? 3.581 10.341 6.998 1.00 98.50 166 ARG A O 1
ATOM 1264 N N . PHE A 1 167 ? 4.718 12.159 6.278 1.00 98.56 167 PHE A N 1
ATOM 1265 C CA . PHE A 1 167 ? 5.555 11.488 5.267 1.00 98.56 167 PHE A CA 1
ATOM 1266 C C . PHE A 1 167 ? 4.760 10.575 4.319 1.00 98.56 167 PHE A C 1
ATOM 1268 O O . PHE A 1 167 ? 5.235 9.553 3.841 1.00 98.56 167 PHE A O 1
ATOM 1275 N N . SER A 1 168 ? 3.490 10.909 4.099 1.00 98.69 168 SER A N 1
ATOM 1276 C CA . SER A 1 168 ? 2.517 10.023 3.468 1.00 98.69 168 SER A CA 1
ATOM 1277 C C . SER A 1 168 ? 1.992 10.626 2.174 1.00 98.69 168 SER A C 1
ATOM 1279 O O . SER A 1 168 ? 1.943 11.848 1.998 1.00 98.69 168 SER A O 1
ATOM 1281 N N . ARG A 1 169 ? 1.512 9.763 1.280 1.00 98.38 169 ARG A N 1
ATOM 1282 C CA . ARG A 1 169 ? 0.725 10.179 0.120 1.00 98.38 169 ARG A CA 1
ATOM 1283 C C . ARG A 1 169 ? -0.748 10.162 0.496 1.00 98.38 169 ARG A C 1
ATOM 1285 O O . ARG A 1 169 ? -1.302 9.095 0.751 1.00 98.38 169 ARG A O 1
ATOM 1292 N N . VAL A 1 170 ? -1.399 11.320 0.446 1.00 98.00 170 VAL A N 1
ATOM 1293 C CA . VAL A 1 170 ? -2.842 11.474 0.703 1.00 98.00 170 VAL A CA 1
ATOM 1294 C C . VAL A 1 170 ? -3.575 11.974 -0.544 1.00 98.00 170 VAL A C 1
ATOM 1296 O O . VAL A 1 170 ? -2.975 12.661 -1.374 1.00 98.00 170 VAL A O 1
ATOM 1299 N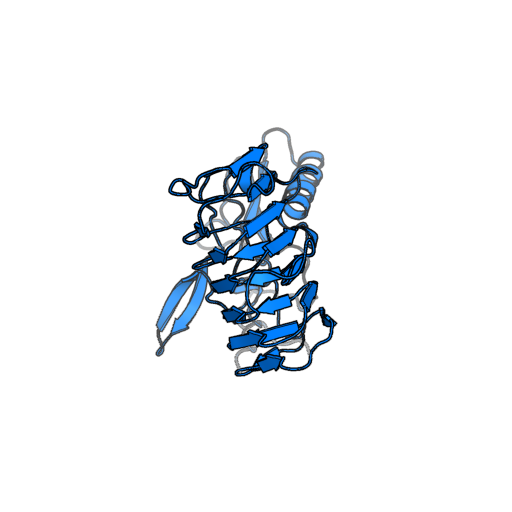 N . PRO A 1 171 ? -4.868 11.652 -0.724 1.00 96.69 171 PRO A N 1
ATOM 1300 C CA . PRO A 1 171 ? -5.645 12.237 -1.808 1.00 96.69 171 PRO A CA 1
ATOM 1301 C C . PRO A 1 171 ? -5.808 13.748 -1.596 1.00 96.69 171 PRO A C 1
ATOM 1303 O O . PRO A 1 171 ? -5.997 14.213 -0.474 1.00 96.69 171 PRO A O 1
ATOM 1306 N N . SER A 1 172 ? -5.794 14.524 -2.683 1.00 94.31 172 SER A N 1
ATOM 1307 C CA . SER A 1 172 ? -5.982 15.984 -2.633 1.00 94.31 172 SER A CA 1
ATOM 1308 C C . SER A 1 172 ? -7.362 16.410 -2.122 1.00 94.31 172 SER A C 1
ATOM 1310 O O . SER A 1 172 ? -7.541 17.550 -1.709 1.00 94.31 172 SER A O 1
ATOM 1312 N N . SER A 1 173 ? -8.336 15.497 -2.138 1.00 92.25 173 SER A N 1
ATOM 1313 C CA . SER A 1 173 ? -9.678 15.695 -1.592 1.00 92.25 173 SER A CA 1
ATOM 1314 C C . SER A 1 173 ? -9.756 15.519 -0.073 1.00 92.25 173 SER A C 1
ATOM 1316 O O . SER A 1 173 ? -10.830 15.720 0.490 1.00 92.25 173 SER A O 1
ATOM 1318 N N . LEU A 1 174 ? -8.672 15.107 0.599 1.00 94.44 174 LEU A N 1
ATOM 1319 C CA . LEU A 1 174 ? -8.679 14.910 2.044 1.00 94.44 174 LEU A CA 1
ATOM 1320 C C . LEU A 1 174 ? -8.843 16.256 2.756 1.00 94.44 174 LEU A C 1
ATOM 1322 O O . LEU A 1 174 ? -7.923 17.068 2.821 1.00 94.44 174 LEU A O 1
ATOM 1326 N N . SER A 1 175 ? -10.022 16.456 3.331 1.00 91.38 175 SER A N 1
ATOM 1327 C CA . SER A 1 175 ? -10.340 17.597 4.176 1.00 91.38 175 SER A CA 1
ATOM 1328 C C . SER A 1 175 ? -11.122 17.101 5.382 1.00 91.38 175 SER A C 1
ATOM 1330 O O . SER A 1 175 ? -12.189 16.510 5.236 1.00 91.38 175 SER A O 1
ATOM 1332 N N . VAL A 1 176 ? -10.571 17.299 6.578 1.00 92.38 176 VAL A N 1
ATOM 1333 C CA . VAL A 1 176 ? -11.230 16.946 7.837 1.00 92.38 176 VAL A CA 1
ATOM 1334 C C . VAL A 1 176 ? -10.790 17.906 8.936 1.00 92.38 176 VAL A C 1
ATOM 1336 O O . VAL A 1 176 ? -9.692 18.468 8.904 1.00 92.38 176 VAL A O 1
ATOM 1339 N N . THR A 1 177 ? -11.657 18.110 9.920 1.00 91.19 177 THR 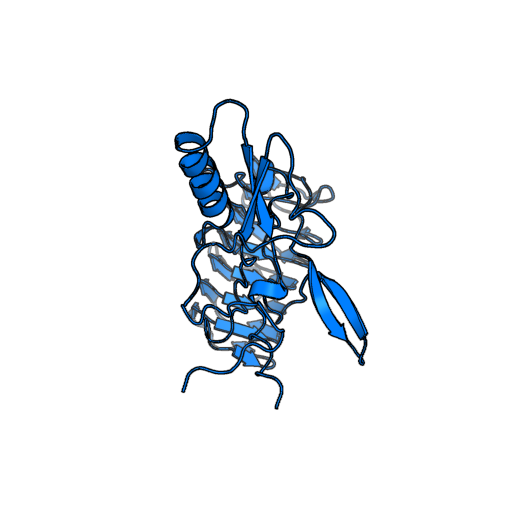A N 1
ATOM 1340 C CA . THR A 1 177 ? -11.354 18.906 11.109 1.00 91.19 177 THR A CA 1
ATOM 1341 C C . THR A 1 177 ? -10.258 18.243 11.950 1.00 91.19 177 THR A C 1
ATOM 1343 O O . THR A 1 177 ? -10.223 17.023 12.082 1.00 91.19 177 THR A O 1
ATOM 1346 N N . ALA A 1 178 ? -9.379 19.061 12.542 1.00 91.94 178 ALA A N 1
ATOM 1347 C CA . ALA A 1 178 ? -8.305 18.619 13.439 1.00 91.94 178 ALA A CA 1
ATOM 1348 C C . ALA A 1 178 ? -7.385 17.539 12.828 1.00 91.94 178 ALA A C 1
ATOM 1350 O O . ALA A 1 178 ? -7.107 16.510 13.444 1.00 91.94 178 ALA A O 1
ATOM 1351 N N . LEU A 1 179 ? -6.896 17.793 11.611 1.00 95.50 179 LEU A N 1
ATOM 1352 C CA . LEU A 1 179 ? -5.855 17.000 10.960 1.00 95.50 179 LEU A CA 1
ATOM 1353 C C . LEU A 1 179 ? -4.490 17.678 11.112 1.00 95.50 179 LEU A C 1
ATOM 1355 O O . LEU A 1 179 ? -4.273 18.774 10.598 1.00 95.50 179 LEU A O 1
ATOM 1359 N N . LEU A 1 180 ? -3.560 17.006 11.787 1.00 96.62 180 LEU A N 1
ATOM 1360 C CA . LEU A 1 180 ? -2.147 17.364 11.781 1.00 96.62 180 LEU A CA 1
ATOM 1361 C C . LEU A 1 180 ? -1.467 16.701 10.583 1.00 96.62 180 LEU A C 1
ATOM 1363 O O . LEU A 1 180 ? -1.531 15.481 10.418 1.00 96.62 180 LEU A O 1
ATOM 1367 N N . THR A 1 181 ? -0.803 17.508 9.760 1.00 96.12 181 THR A N 1
ATOM 1368 C CA . THR A 1 181 ? -0.070 17.040 8.580 1.00 96.12 181 THR A CA 1
ATOM 1369 C C . THR A 1 181 ? 1.392 17.447 8.642 1.00 96.12 181 THR A C 1
ATOM 1371 O O . THR A 1 181 ? 1.686 18.598 8.965 1.00 96.12 181 THR A O 1
ATOM 1374 N N . HIS A 1 182 ? 2.306 16.563 8.248 1.00 97.44 182 HIS A N 1
ATOM 1375 C CA . HIS A 1 182 ? 3.721 16.909 8.119 1.00 97.44 182 HIS A CA 1
ATOM 1376 C C . HIS A 1 182 ? 4.353 16.246 6.893 1.00 97.44 182 HIS A C 1
ATOM 1378 O O . HIS A 1 182 ? 4.349 15.026 6.792 1.00 97.44 182 HIS A O 1
ATOM 1384 N N . ARG A 1 183 ? 4.917 17.047 5.974 1.00 96.62 183 ARG A N 1
ATOM 1385 C CA . ARG A 1 183 ? 5.656 16.562 4.787 1.00 96.62 183 ARG A CA 1
ATOM 1386 C C . ARG A 1 183 ? 4.917 15.469 3.993 1.00 96.62 183 ARG A C 1
ATOM 1388 O O . ARG A 1 183 ? 5.510 14.491 3.561 1.00 96.62 183 ARG A O 1
ATOM 1395 N N . ASN A 1 184 ? 3.611 15.646 3.808 1.00 98.00 184 ASN A N 1
ATOM 1396 C CA . ASN A 1 184 ? 2.808 14.773 2.953 1.00 98.00 184 ASN A CA 1
ATOM 1397 C C . ASN A 1 184 ? 2.877 15.228 1.493 1.00 98.00 184 ASN A C 1
ATOM 1399 O O . ASN A 1 184 ? 3.105 16.405 1.212 1.00 98.00 184 ASN A O 1
ATOM 1403 N N . THR A 1 185 ? 2.590 14.310 0.575 1.00 98.06 185 THR A N 1
ATOM 1404 C CA . THR A 1 185 ? 2.431 14.597 -0.853 1.00 98.06 185 THR A CA 1
ATOM 1405 C C . THR A 1 185 ? 1.024 14.253 -1.339 1.00 98.06 185 THR A C 1
ATOM 1407 O O . THR A 1 185 ? 0.340 13.402 -0.769 1.00 98.06 185 THR A O 1
ATOM 1410 N N . THR A 1 186 ? 0.591 14.912 -2.414 1.00 97.88 186 THR A N 1
ATOM 1411 C CA . THR A 1 186 ? -0.643 14.572 -3.147 1.00 97.88 186 THR A CA 1
ATOM 1412 C C . THR A 1 186 ? -0.363 13.992 -4.534 1.00 97.88 186 THR A C 1
ATOM 1414 O O . THR A 1 186 ? -1.301 13.617 -5.249 1.00 97.88 186 THR A O 1
ATOM 1417 N N . GLU A 1 187 ? 0.921 13.859 -4.892 1.00 98.06 187 GLU A N 1
ATOM 1418 C CA . GLU A 1 187 ? 1.361 13.278 -6.157 1.00 98.06 187 GLU A CA 1
ATOM 1419 C C . GLU A 1 187 ? 0.729 11.904 -6.384 1.00 98.06 187 GLU A C 1
ATOM 1421 O O . GLU A 1 187 ? 0.482 11.123 -5.453 1.00 98.06 187 GLU A O 1
ATOM 1426 N N . ARG A 1 188 ? 0.386 11.620 -7.640 1.00 95.88 188 ARG A N 1
ATOM 1427 C CA . ARG A 1 188 ? -0.314 10.382 -7.985 1.00 95.88 188 ARG A CA 1
ATOM 1428 C C . ARG A 1 188 ? 0.686 9.224 -8.057 1.00 95.88 188 ARG A C 1
ATOM 1430 O O . ARG A 1 188 ? 1.672 9.335 -8.786 1.00 95.88 188 ARG A O 1
ATOM 1437 N N . PRO A 1 189 ? 0.438 8.106 -7.353 1.00 96.75 189 PRO A N 1
ATOM 1438 C CA . PRO A 1 189 ? 1.222 6.901 -7.556 1.00 96.75 189 PRO A CA 1
ATOM 1439 C C . PRO A 1 189 ? 0.938 6.330 -8.946 1.00 96.75 189 PRO A C 1
ATOM 1441 O O . PRO A 1 189 ? -0.202 6.352 -9.416 1.00 96.75 189 PRO A O 1
ATOM 1444 N N . VAL A 1 190 ? 1.970 5.797 -9.594 1.00 96.00 190 VAL A N 1
ATOM 1445 C CA . VAL A 1 190 ? 1.829 5.022 -10.826 1.00 96.00 190 VAL A CA 1
ATOM 1446 C C . VAL A 1 190 ? 2.185 3.589 -10.475 1.00 96.00 190 VAL A C 1
ATOM 1448 O O . VAL A 1 190 ? 3.316 3.314 -10.096 1.00 96.00 190 VAL A O 1
ATOM 1451 N N . PHE A 1 191 ? 1.239 2.664 -10.577 1.00 95.81 191 PHE A N 1
ATOM 1452 C CA . PHE A 1 191 ? 1.520 1.247 -10.353 1.00 95.81 191 PHE A CA 1
ATOM 1453 C C . PHE A 1 191 ? 1.938 0.564 -11.651 1.00 95.81 191 PHE A C 1
ATOM 1455 O O . PHE A 1 191 ? 1.616 1.030 -12.748 1.00 95.81 191 PHE A O 1
ATOM 1462 N N . TYR A 1 192 ? 2.650 -0.553 -11.534 1.00 91.62 192 TYR A N 1
ATOM 1463 C CA . TYR A 1 192 ? 2.951 -1.386 -12.691 1.00 91.62 192 TYR A CA 1
ATOM 1464 C C . TYR A 1 192 ? 1.673 -1.865 -13.391 1.00 91.62 192 TYR A C 1
ATOM 1466 O O . TYR A 1 192 ? 0.715 -2.306 -12.753 1.00 91.62 192 TYR A O 1
ATOM 1474 N N . ALA A 1 193 ? 1.685 -1.803 -14.723 1.00 89.50 193 ALA A N 1
ATOM 1475 C CA . ALA A 1 193 ? 0.684 -2.437 -15.568 1.00 89.50 193 ALA A CA 1
ATOM 1476 C C . ALA A 1 193 ? 1.268 -3.718 -16.166 1.00 89.50 193 ALA A C 1
ATOM 1478 O O . ALA A 1 193 ? 2.276 -3.646 -16.873 1.00 89.50 193 ALA A O 1
ATOM 1479 N N . PHE A 1 194 ? 0.624 -4.850 -15.895 1.00 84.12 194 PHE A N 1
ATOM 1480 C CA . PHE A 1 194 ? 0.997 -6.181 -16.364 1.00 84.12 194 PHE A CA 1
ATOM 1481 C C . PHE A 1 194 ? 0.061 -6.630 -17.494 1.00 84.12 194 PHE A C 1
ATOM 1483 O O . PHE A 1 194 ? -1.000 -6.041 -17.711 1.00 84.12 194 PHE A O 1
ATOM 1490 N N . GLU A 1 195 ? 0.482 -7.653 -18.234 1.00 85.19 195 GLU A N 1
ATOM 1491 C CA . GLU A 1 195 ? -0.344 -8.346 -19.224 1.00 85.19 195 GLU A CA 1
ATOM 1492 C C . GLU A 1 195 ? -1.041 -9.530 -18.552 1.00 85.19 195 GLU A C 1
ATOM 1494 O O . GLU A 1 195 ? -0.366 -10.394 -17.990 1.00 85.19 195 GLU A O 1
ATOM 1499 N N . PHE A 1 196 ? -2.369 -9.562 -18.622 1.00 82.94 196 PHE A N 1
ATOM 1500 C CA . PHE A 1 196 ? -3.209 -10.609 -18.047 1.00 82.94 196 PHE A CA 1
ATOM 1501 C C . PHE A 1 196 ? -4.054 -11.269 -19.134 1.00 82.94 196 PHE A C 1
ATOM 1503 O O . PHE A 1 196 ? -4.588 -10.575 -20.000 1.00 82.94 196 PHE A O 1
ATOM 1510 N N . ASP A 1 197 ? -4.209 -12.590 -19.059 1.00 84.19 197 ASP A N 1
ATOM 1511 C CA . ASP A 1 197 ? -5.146 -13.332 -19.900 1.00 84.19 197 ASP A CA 1
ATOM 1512 C C . ASP A 1 197 ? -6.560 -13.213 -19.318 1.00 84.19 197 ASP A C 1
ATOM 1514 O O . ASP A 1 197 ? -6.882 -13.800 -18.285 1.00 84.19 197 ASP A O 1
ATOM 1518 N N . GLU A 1 198 ? -7.424 -12.445 -19.979 1.00 86.25 198 GLU A N 1
ATOM 1519 C CA . GLU A 1 198 ? -8.814 -12.237 -19.573 1.00 86.25 198 GLU A CA 1
ATOM 1520 C C . GLU A 1 198 ? -9.751 -12.700 -20.690 1.00 86.25 198 GLU A C 1
ATOM 1522 O O . GLU A 1 198 ? -9.832 -12.090 -21.755 1.00 86.25 198 GLU A O 1
ATOM 1527 N N . GLY A 1 199 ? -10.455 -13.815 -20.468 1.00 83.12 199 GLY A N 1
ATOM 1528 C CA . GLY A 1 199 ? -11.436 -14.328 -21.433 1.00 83.12 199 GLY A CA 1
ATOM 1529 C C . GLY A 1 199 ? -10.844 -14.694 -22.802 1.00 83.12 199 GLY A C 1
ATOM 1530 O O . GLY A 1 199 ? -11.539 -14.590 -23.808 1.00 83.12 199 GLY A O 1
ATOM 1531 N N . GLY A 1 200 ? -9.569 -15.097 -22.849 1.00 85.00 200 GLY A N 1
ATOM 1532 C CA . GLY A 1 200 ? -8.862 -15.454 -24.086 1.00 85.00 200 GLY A CA 1
ATOM 1533 C C . GLY A 1 200 ? -8.193 -14.283 -24.815 1.00 85.00 200 GLY A C 1
ATOM 1534 O O . GLY A 1 200 ? -7.625 -14.495 -25.884 1.00 85.00 200 GLY A O 1
ATOM 1535 N N . ALA A 1 201 ? -8.229 -13.068 -24.257 1.00 86.19 201 ALA A N 1
ATOM 1536 C CA . ALA A 1 201 ? -7.489 -11.914 -24.761 1.00 86.19 201 ALA A CA 1
ATOM 1537 C C . ALA A 1 201 ? -6.417 -11.460 -23.760 1.00 86.19 201 ALA A C 1
ATOM 1539 O O . ALA A 1 201 ? -6.651 -11.445 -22.553 1.00 86.19 201 ALA A O 1
ATOM 1540 N N . VAL A 1 202 ? -5.263 -11.026 -24.273 1.00 85.81 202 VAL A N 1
ATOM 1541 C CA . VAL A 1 202 ? -4.214 -10.401 -23.457 1.00 85.81 202 VAL A CA 1
ATOM 1542 C C . VAL A 1 202 ? -4.571 -8.932 -23.233 1.00 85.81 202 VAL A C 1
ATOM 1544 O O . VAL A 1 202 ? -4.603 -8.141 -24.178 1.00 85.81 202 VAL A O 1
ATOM 1547 N N . VAL A 1 203 ? -4.821 -8.555 -21.980 1.00 88.56 203 VAL A N 1
ATOM 1548 C CA . VAL A 1 203 ? -5.166 -7.187 -21.575 1.00 88.56 203 VAL A CA 1
ATOM 1549 C C . VAL A 1 203 ? -4.050 -6.600 -20.721 1.00 88.56 203 VAL A C 1
ATOM 1551 O O . VAL A 1 203 ? -3.614 -7.200 -19.740 1.00 88.56 203 VAL A O 1
ATOM 1554 N N . ARG A 1 204 ? -3.600 -5.386 -21.062 1.00 88.69 204 ARG A N 1
ATOM 1555 C CA . ARG A 1 204 ? -2.619 -4.643 -20.263 1.00 88.69 204 ARG A CA 1
ATOM 1556 C C . ARG A 1 204 ? -3.314 -3.704 -19.280 1.00 88.69 204 ARG A C 1
ATOM 1558 O O . ARG A 1 204 ? -3.947 -2.736 -19.697 1.00 88.69 204 ARG A O 1
ATOM 1565 N N . ARG A 1 205 ? -3.162 -3.955 -17.979 1.00 92.88 205 ARG A N 1
ATOM 1566 C CA . ARG A 1 205 ? -3.749 -3.139 -16.897 1.00 92.88 205 ARG A CA 1
ATOM 1567 C C . ARG A 1 205 ? -2.946 -3.249 -15.604 1.00 92.88 205 ARG A C 1
ATOM 1569 O O . ARG A 1 205 ? -2.068 -4.095 -15.485 1.00 92.88 205 ARG A O 1
ATOM 1576 N N . THR A 1 206 ? -3.247 -2.410 -14.619 1.00 93.94 206 THR A N 1
ATOM 1577 C CA . THR A 1 206 ? -2.690 -2.568 -13.268 1.00 93.94 206 THR A CA 1
ATOM 1578 C C . THR A 1 206 ? -3.169 -3.871 -12.631 1.00 93.94 206 THR A C 1
ATOM 1580 O O . THR A 1 206 ? -4.313 -4.290 -12.849 1.00 93.94 206 THR A O 1
ATOM 1583 N N . ALA A 1 207 ? -2.297 -4.498 -11.844 1.00 93.50 207 ALA A N 1
ATOM 1584 C CA . ALA A 1 207 ? -2.639 -5.677 -11.058 1.00 93.50 207 ALA A CA 1
ATOM 1585 C C . ALA A 1 207 ? -3.729 -5.340 -10.024 1.00 93.50 207 ALA A C 1
ATOM 1587 O O . ALA A 1 207 ? -3.666 -4.306 -9.352 1.00 93.50 207 ALA A O 1
ATOM 1588 N N . LYS A 1 208 ? -4.745 -6.198 -9.934 1.00 95.25 208 LYS A N 1
ATOM 1589 C CA . LYS A 1 208 ? -5.803 -6.166 -8.920 1.00 95.25 208 LYS A CA 1
ATOM 1590 C C . LYS A 1 208 ? -5.293 -6.836 -7.644 1.00 95.25 208 LYS A C 1
ATOM 1592 O O . LYS A 1 208 ? -4.340 -7.608 -7.669 1.00 95.25 208 LYS A O 1
ATOM 1597 N N . PHE A 1 209 ? -5.959 -6.584 -6.522 1.00 96.88 209 PHE A N 1
ATOM 1598 C CA . PHE A 1 209 ? -5.646 -7.295 -5.284 1.00 96.88 209 PHE A CA 1
ATOM 1599 C C . PHE A 1 209 ? -5.785 -8.813 -5.473 1.00 96.88 209 PHE A C 1
ATOM 1601 O O . PHE A 1 209 ? -6.805 -9.271 -5.999 1.00 96.88 209 PHE A O 1
ATOM 1608 N N . GLY A 1 210 ? -4.780 -9.564 -5.020 1.00 95.25 210 GLY A N 1
ATOM 1609 C CA . GLY A 1 210 ? -4.638 -11.003 -5.260 1.00 95.25 210 GLY A CA 1
ATOM 1610 C C . GLY A 1 210 ? -3.715 -11.339 -6.436 1.00 95.25 210 GLY A C 1
ATOM 1611 O O . GLY A 1 210 ? -3.286 -12.480 -6.560 1.00 95.25 210 GLY A O 1
ATOM 1612 N N . GLU A 1 211 ? -3.378 -10.367 -7.290 1.00 94.19 211 GLU A N 1
ATOM 1613 C CA . GLU A 1 211 ? -2.532 -10.589 -8.464 1.00 94.19 211 GLU A CA 1
ATOM 1614 C C . GLU A 1 211 ? -1.077 -10.135 -8.223 1.00 94.19 211 GLU A C 1
ATOM 1616 O O . GLU A 1 211 ? -0.848 -9.095 -7.587 1.00 94.19 211 GLU A O 1
ATOM 1621 N N . PRO A 1 212 ? -0.080 -10.856 -8.778 1.00 92.81 212 PRO A N 1
ATOM 1622 C CA . PRO A 1 212 ? 1.322 -10.451 -8.728 1.00 92.81 212 PRO A CA 1
ATOM 1623 C C . PRO A 1 212 ? 1.535 -9.014 -9.224 1.00 92.81 212 PRO A C 1
ATOM 1625 O O . PRO A 1 212 ? 1.044 -8.615 -10.280 1.00 92.81 212 PRO A O 1
ATOM 1628 N N . GLY A 1 213 ? 2.285 -8.232 -8.448 1.00 93.38 213 GLY A N 1
ATOM 1629 C CA . GLY A 1 213 ? 2.620 -6.836 -8.727 1.00 93.38 213 GLY A CA 1
ATOM 1630 C C . GLY A 1 213 ? 1.601 -5.809 -8.227 1.00 93.38 213 GLY A C 1
ATOM 1631 O O . GLY A 1 213 ? 1.783 -4.606 -8.438 1.00 93.38 213 GLY A O 1
ATOM 1632 N N . CYS A 1 214 ? 0.533 -6.243 -7.554 1.00 96.75 214 CYS A N 1
ATOM 1633 C CA . CYS A 1 214 ? -0.458 -5.341 -6.976 1.00 96.75 214 CYS A CA 1
ATOM 1634 C C . CYS A 1 214 ? 0.173 -4.378 -5.956 1.00 96.75 214 CYS A C 1
ATOM 1636 O O . CYS A 1 214 ? 0.882 -4.783 -5.038 1.00 96.75 214 CYS A O 1
ATOM 1638 N N . GLY A 1 215 ? -0.094 -3.079 -6.120 1.00 96.12 215 GLY A N 1
ATOM 1639 C CA . GLY A 1 215 ? 0.432 -2.018 -5.255 1.00 96.12 215 GLY A CA 1
ATOM 1640 C C . GLY A 1 215 ? 1.923 -1.702 -5.438 1.00 96.12 215 GLY A C 1
ATOM 1641 O O . GLY A 1 215 ? 2.448 -0.851 -4.722 1.00 96.12 215 GLY A O 1
ATOM 1642 N N . VAL A 1 216 ? 2.628 -2.356 -6.368 1.00 96.38 216 VAL A N 1
ATOM 1643 C CA . VAL A 1 216 ? 4.054 -2.092 -6.621 1.00 96.38 216 VAL A CA 1
ATOM 1644 C C . VAL A 1 216 ? 4.207 -0.831 -7.473 1.00 96.38 216 VAL A C 1
ATOM 1646 O O . VAL A 1 216 ? 3.618 -0.716 -8.553 1.00 96.38 216 VAL A O 1
ATOM 1649 N N . LEU A 1 217 ? 5.002 0.127 -6.986 1.00 96.12 217 LEU A N 1
ATOM 1650 C CA . LEU A 1 217 ? 5.228 1.403 -7.660 1.00 96.12 217 LEU A CA 1
ATOM 1651 C C . LEU A 1 217 ? 6.081 1.230 -8.920 1.00 96.12 217 LEU A C 1
ATOM 1653 O O . LEU A 1 217 ? 7.156 0.636 -8.909 1.00 96.12 217 LEU A O 1
ATOM 1657 N N . HIS A 1 218 ? 5.614 1.825 -10.011 1.00 93.62 218 HIS A N 1
ATOM 1658 C CA . HIS A 1 218 ? 6.368 1.978 -11.242 1.00 93.62 218 HIS A CA 1
ATOM 1659 C C . HIS A 1 218 ? 7.466 3.047 -11.058 1.00 93.62 218 HIS A C 1
ATOM 1661 O O . HIS A 1 218 ? 7.208 4.069 -10.414 1.00 93.62 218 HIS A O 1
ATOM 1667 N N . PRO A 1 219 ? 8.646 2.915 -11.694 1.00 90.31 219 PRO A N 1
ATOM 1668 C CA . PRO A 1 219 ? 9.743 3.885 -11.592 1.00 90.31 219 PRO A CA 1
ATOM 1669 C C . PRO A 1 219 ? 9.387 5.295 -12.075 1.00 90.31 219 PRO A C 1
ATOM 1671 O O . PRO A 1 219 ? 9.999 6.268 -11.651 1.00 90.31 219 PRO A O 1
ATOM 1674 N N . ALA A 1 220 ? 8.383 5.408 -12.946 1.00 90.88 220 ALA A N 1
ATOM 1675 C CA . ALA A 1 220 ? 7.835 6.689 -13.406 1.00 90.88 220 ALA A CA 1
ATOM 1676 C C . ALA A 1 220 ? 6.933 7.390 -12.371 1.00 90.88 220 ALA A C 1
ATOM 1678 O O . ALA A 1 220 ? 6.448 8.485 -12.636 1.00 90.88 220 ALA A O 1
ATOM 1679 N N . THR A 1 221 ? 6.679 6.769 -11.216 1.00 96.00 221 THR A N 1
ATOM 1680 C CA . THR A 1 221 ? 6.039 7.445 -10.085 1.00 96.00 221 THR A CA 1
ATOM 1681 C C . THR A 1 221 ? 6.892 8.633 -9.645 1.00 96.00 221 THR A C 1
ATOM 1683 O O . THR A 1 221 ? 8.119 8.540 -9.625 1.00 96.00 221 THR A O 1
ATOM 1686 N N . ALA A 1 222 ? 6.244 9.736 -9.265 1.00 97.19 222 ALA A N 1
ATOM 1687 C CA . ALA A 1 222 ? 6.922 10.931 -8.781 1.00 97.19 222 ALA A CA 1
ATOM 1688 C C . ALA A 1 222 ? 7.871 10.629 -7.606 1.00 97.19 222 ALA A C 1
ATOM 1690 O O . ALA A 1 222 ? 7.555 9.833 -6.714 1.00 97.19 222 ALA A O 1
ATOM 1691 N N . GLU A 1 223 ? 9.011 11.320 -7.569 1.00 97.06 223 GLU A N 1
ATOM 1692 C CA . GLU A 1 223 ? 10.019 11.171 -6.510 1.00 97.06 223 GLU A CA 1
ATOM 1693 C C . GLU A 1 223 ? 9.443 11.420 -5.115 1.0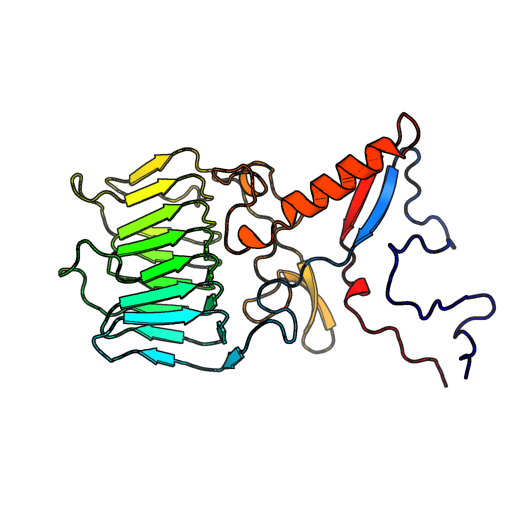0 97.06 223 GLU A C 1
ATOM 1695 O O . GLU A 1 223 ? 9.779 10.702 -4.182 1.00 97.06 223 GLU A O 1
ATOM 1700 N N . ALA A 1 224 ? 8.488 12.347 -4.988 1.00 97.88 224 ALA A N 1
ATOM 1701 C CA . ALA A 1 224 ? 7.798 12.624 -3.729 1.00 97.88 224 ALA A CA 1
ATOM 1702 C C . ALA A 1 224 ? 7.042 11.413 -3.145 1.00 97.88 224 ALA A C 1
ATOM 1704 O O . ALA A 1 224 ? 6.665 11.448 -1.981 1.00 97.88 224 ALA A O 1
ATOM 1705 N N . VAL A 1 225 ? 6.784 10.366 -3.936 1.00 98.06 225 VAL A N 1
ATOM 1706 C CA . VAL A 1 225 ? 6.205 9.094 -3.468 1.00 98.06 225 VAL A CA 1
ATOM 1707 C C . VAL A 1 225 ? 7.279 8.003 -3.399 1.00 98.06 225 VAL A C 1
ATOM 1709 O O . VAL A 1 225 ? 7.300 7.226 -2.448 1.00 98.06 225 VAL A O 1
ATOM 1712 N N . ARG A 1 226 ? 8.201 7.952 -4.372 1.00 97.19 226 ARG A N 1
ATOM 1713 C CA . ARG A 1 226 ? 9.293 6.957 -4.409 1.00 97.19 226 ARG A CA 1
ATOM 1714 C C . ARG A 1 226 ? 10.357 7.144 -3.324 1.00 97.19 226 ARG A C 1
ATOM 1716 O O . ARG A 1 226 ? 11.007 6.167 -2.972 1.00 97.19 226 ARG A O 1
ATOM 1723 N N . PHE A 1 227 ? 10.531 8.370 -2.838 1.00 97.50 227 PHE A N 1
ATOM 1724 C CA . PHE A 1 227 ? 11.530 8.780 -1.843 1.00 97.50 227 PHE A CA 1
ATOM 1725 C C . PHE A 1 227 ? 10.917 9.702 -0.775 1.00 97.50 227 PHE A C 1
ATOM 1727 O O . PHE A 1 227 ? 11.604 10.522 -0.170 1.00 97.50 227 PHE A O 1
ATOM 1734 N N . GLY A 1 228 ? 9.591 9.644 -0.617 1.00 97.06 228 GLY A N 1
ATOM 1735 C CA . GLY A 1 228 ? 8.829 10.543 0.254 1.00 97.06 228 GLY A CA 1
ATOM 1736 C C . GLY A 1 228 ? 8.765 10.125 1.720 1.00 97.06 228 GLY A C 1
ATOM 1737 O O . GLY A 1 228 ? 8.252 10.901 2.528 1.00 97.06 228 GLY A O 1
ATOM 1738 N N . ALA A 1 229 ? 9.239 8.920 2.050 1.00 97.50 229 ALA A N 1
ATOM 1739 C CA . ALA A 1 229 ? 9.262 8.431 3.422 1.00 97.50 229 ALA A CA 1
ATOM 1740 C C . ALA A 1 229 ? 10.238 9.249 4.292 1.00 97.50 229 ALA A C 1
ATOM 1742 O O . ALA A 1 229 ? 11.127 9.937 3.785 1.00 97.50 229 ALA A O 1
ATOM 1743 N N . GLU A 1 230 ? 10.082 9.172 5.613 1.00 97.38 230 GLU A N 1
ATOM 1744 C CA . GLU A 1 230 ? 10.869 9.888 6.626 1.00 97.38 230 GLU A CA 1
ATOM 1745 C C . GLU A 1 230 ? 12.383 9.674 6.454 1.00 97.38 230 GLU A C 1
ATOM 1747 O O . GLU A 1 230 ? 13.170 10.600 6.656 1.00 97.38 230 GLU A O 1
ATOM 1752 N N . ASP A 1 231 ? 12.786 8.479 6.025 1.00 96.31 231 ASP A N 1
ATOM 1753 C CA . ASP A 1 231 ? 14.171 8.061 5.789 1.00 96.31 231 ASP A CA 1
ATOM 1754 C C . ASP A 1 231 ? 14.625 8.189 4.317 1.00 96.31 231 ASP A C 1
ATOM 1756 O O . ASP A 1 231 ? 15.733 7.775 3.970 1.00 96.31 231 ASP A O 1
ATOM 1760 N N . GLY A 1 232 ? 13.785 8.754 3.441 1.00 95.44 232 GLY A N 1
ATOM 1761 C CA . GLY A 1 232 ? 14.031 8.862 2.001 1.00 95.44 232 GLY A CA 1
ATOM 1762 C C . GLY A 1 232 ? 13.704 7.600 1.192 1.00 95.44 232 GLY A C 1
ATOM 1763 O O . GLY A 1 232 ? 14.012 7.546 0.001 1.00 95.44 232 GLY A O 1
ATOM 1764 N N . GLY A 1 233 ? 13.095 6.581 1.805 1.00 95.81 233 GLY A N 1
ATOM 1765 C CA . GLY A 1 233 ? 12.570 5.401 1.122 1.00 95.81 233 GLY A CA 1
ATOM 1766 C C . GLY A 1 233 ? 11.233 5.635 0.410 1.00 95.81 233 GLY A C 1
ATOM 1767 O O . GLY A 1 233 ? 10.675 6.738 0.386 1.00 95.81 233 GLY A O 1
ATOM 1768 N N . GLU A 1 234 ? 10.691 4.564 -0.173 1.00 97.12 234 GLU A N 1
ATOM 1769 C CA . GLU A 1 234 ? 9.370 4.627 -0.802 1.00 97.12 234 GLU A CA 1
ATOM 1770 C C . GLU A 1 234 ? 8.252 4.655 0.235 1.00 97.12 234 GLU A C 1
ATOM 1772 O O . GLU A 1 234 ? 8.339 4.018 1.283 1.00 97.12 234 GLU A O 1
ATOM 1777 N N . VAL A 1 235 ? 7.195 5.401 -0.069 1.00 97.94 235 VAL A N 1
ATOM 1778 C CA . VAL A 1 235 ? 5.993 5.481 0.761 1.00 97.94 235 VAL A CA 1
ATOM 1779 C C . VAL A 1 235 ? 5.101 4.265 0.485 1.00 97.94 235 VAL A C 1
ATOM 1781 O O . VAL A 1 235 ? 4.825 3.943 -0.673 1.00 97.94 235 VAL A O 1
ATOM 1784 N N . GLY A 1 236 ? 4.565 3.644 1.536 1.00 98.12 236 GLY A N 1
ATOM 1785 C CA . GLY A 1 236 ? 3.560 2.584 1.449 1.00 98.12 236 GLY A CA 1
ATOM 1786 C C . GLY A 1 236 ? 4.058 1.179 1.800 1.00 98.12 236 GLY A C 1
ATOM 1787 O O . GLY A 1 236 ? 5.132 1.004 2.364 1.00 98.12 236 GLY A O 1
ATOM 1788 N N . ALA A 1 237 ? 3.248 0.173 1.452 1.00 97.81 237 ALA A N 1
ATOM 1789 C CA . ALA A 1 237 ? 3.389 -1.235 1.850 1.00 97.81 237 ALA A CA 1
ATOM 1790 C C . ALA A 1 237 ? 4.745 -1.863 1.507 1.00 97.81 237 ALA A C 1
ATOM 1792 O O . ALA A 1 237 ? 5.202 -2.779 2.183 1.00 97.81 237 ALA A O 1
ATOM 1793 N N . HIS A 1 238 ? 5.385 -1.366 0.450 1.00 97.00 238 HIS A N 1
ATOM 1794 C CA . HIS A 1 238 ? 6.626 -1.913 -0.092 1.00 97.00 238 HIS A CA 1
ATOM 1795 C C . HIS A 1 238 ? 7.883 -1.198 0.411 1.00 97.00 238 HIS A C 1
ATOM 1797 O O . HIS A 1 238 ? 8.986 -1.559 0.010 1.00 97.00 238 HIS A O 1
ATOM 1803 N N . HIS A 1 239 ? 7.734 -0.238 1.328 1.00 96.62 239 HIS A N 1
ATOM 1804 C CA . HIS A 1 239 ? 8.835 0.503 1.941 1.00 96.62 239 HIS A CA 1
ATOM 1805 C C . HIS A 1 239 ? 9.996 -0.401 2.391 1.00 96.62 239 HIS A C 1
ATOM 1807 O O . HIS A 1 239 ? 11.144 -0.210 1.984 1.00 96.62 239 HIS A O 1
ATOM 1813 N N . GLY A 1 240 ? 9.682 -1.437 3.180 1.00 94.56 240 GLY A N 1
ATOM 1814 C CA . GLY A 1 240 ? 10.670 -2.373 3.724 1.00 94.56 240 GLY A CA 1
ATOM 1815 C C . GLY A 1 240 ? 11.406 -3.197 2.661 1.00 94.56 240 GLY A C 1
ATOM 1816 O O . GLY A 1 240 ? 12.507 -3.681 2.917 1.00 94.56 240 GLY A O 1
ATOM 1817 N N . TRP A 1 241 ? 10.846 -3.319 1.454 1.00 94.56 241 TRP A N 1
ATOM 1818 C CA . TRP A 1 241 ? 11.437 -4.067 0.337 1.00 94.56 241 TRP A CA 1
ATOM 1819 C C . TRP A 1 241 ? 12.358 -3.219 -0.534 1.00 94.56 241 TRP A C 1
ATOM 1821 O O . TRP A 1 241 ? 13.150 -3.764 -1.305 1.00 94.56 241 TRP A O 1
ATOM 1831 N N . ARG A 1 242 ? 12.321 -1.893 -0.354 1.00 95.25 242 ARG A N 1
ATOM 1832 C CA . ARG A 1 242 ? 13.296 -0.945 -0.903 1.00 95.25 242 ARG A CA 1
ATOM 1833 C C . ARG A 1 242 ? 13.420 -1.013 -2.424 1.00 95.25 242 ARG A C 1
ATOM 1835 O O . ARG A 1 242 ? 14.509 -0.781 -2.952 1.00 95.25 242 ARG A O 1
ATOM 1842 N N . TYR A 1 243 ? 12.344 -1.296 -3.155 1.00 94.38 243 TYR A N 1
ATOM 1843 C CA . TYR A 1 243 ? 12.408 -1.451 -4.609 1.00 94.38 243 TYR A CA 1
ATOM 1844 C C . TYR A 1 243 ? 12.893 -0.171 -5.288 1.00 94.38 243 TYR A C 1
ATOM 1846 O O . TYR A 1 243 ? 13.799 -0.214 -6.124 1.00 94.38 243 TYR A O 1
ATOM 1854 N N . SER A 1 244 ? 12.362 0.985 -4.879 1.00 93.44 244 SER A N 1
ATOM 1855 C CA . SER A 1 244 ? 12.798 2.274 -5.433 1.00 93.44 244 SER A CA 1
ATOM 1856 C C . SER A 1 244 ? 14.275 2.572 -5.155 1.00 93.44 244 SER A C 1
ATOM 1858 O O . SER A 1 244 ? 14.963 3.067 -6.051 1.00 93.44 244 SER A O 1
ATOM 1860 N N . LEU A 1 245 ? 14.768 2.247 -3.955 1.00 94.12 245 LEU A N 1
ATOM 1861 C CA . LEU A 1 245 ? 16.168 2.454 -3.572 1.00 94.12 245 LEU A CA 1
ATOM 1862 C C . LEU A 1 245 ? 17.103 1.475 -4.289 1.00 94.12 245 LEU A C 1
ATOM 1864 O O . LEU A 1 245 ? 18.151 1.889 -4.773 1.00 94.12 245 LEU A O 1
ATOM 1868 N N . LEU A 1 246 ? 16.714 0.202 -4.416 1.00 92.56 246 LEU A N 1
ATOM 1869 C CA . LEU A 1 246 ? 17.474 -0.814 -5.146 1.00 92.56 246 LEU A CA 1
ATOM 1870 C C . LEU A 1 246 ? 17.687 -0.385 -6.602 1.00 92.56 246 LEU A C 1
ATOM 1872 O O . LEU A 1 246 ? 18.805 -0.437 -7.111 1.00 92.56 246 LEU A O 1
ATOM 1876 N N . MET A 1 247 ? 16.626 0.079 -7.266 1.00 89.75 247 MET A N 1
ATOM 1877 C CA . MET A 1 247 ? 16.711 0.529 -8.654 1.00 89.75 247 MET A CA 1
ATOM 1878 C C . MET A 1 247 ? 17.647 1.728 -8.818 1.00 89.75 247 MET A C 1
ATOM 1880 O O . MET A 1 247 ? 18.440 1.752 -9.758 1.00 89.75 247 MET A O 1
ATOM 1884 N N . VAL A 1 248 ? 17.594 2.703 -7.906 1.00 91.06 248 VAL A N 1
ATOM 1885 C CA . VAL A 1 248 ? 18.527 3.841 -7.926 1.00 91.06 248 VAL A CA 1
ATOM 1886 C C . VAL A 1 248 ? 19.955 3.389 -7.650 1.00 91.06 248 VAL A C 1
ATOM 1888 O O . VAL A 1 248 ? 20.847 3.780 -8.392 1.00 91.06 248 VAL A O 1
ATOM 1891 N N . ALA A 1 249 ? 20.177 2.506 -6.675 1.00 92.19 249 ALA A N 1
ATOM 1892 C CA . ALA A 1 249 ? 21.505 1.989 -6.361 1.00 92.19 249 ALA A CA 1
ATOM 1893 C C . ALA A 1 249 ? 22.144 1.262 -7.556 1.00 92.19 249 ALA A C 1
ATOM 1895 O O . ALA A 1 249 ? 23.331 1.440 -7.825 1.00 92.19 249 ALA A O 1
ATOM 1896 N N . VAL A 1 250 ? 21.356 0.486 -8.311 1.00 90.69 250 VAL A N 1
ATOM 1897 C CA . VAL A 1 250 ? 21.815 -0.144 -9.559 1.00 90.69 250 VAL A CA 1
ATOM 1898 C C . VAL A 1 250 ? 22.214 0.917 -10.584 1.00 90.69 250 VAL A C 1
ATOM 1900 O O . VAL A 1 250 ? 23.310 0.846 -11.139 1.00 90.69 250 VAL A O 1
ATOM 1903 N N . LEU A 1 251 ? 21.359 1.916 -10.821 1.00 90.50 251 LEU A N 1
ATOM 1904 C CA . LEU A 1 251 ? 21.645 2.996 -11.768 1.00 90.50 251 LEU A CA 1
ATOM 1905 C C . LEU A 1 251 ? 22.887 3.798 -11.372 1.00 90.50 251 LEU A C 1
ATOM 1907 O O . LEU A 1 251 ? 23.730 4.069 -12.225 1.00 90.50 251 LEU A O 1
ATOM 1911 N N . ASP A 1 252 ? 23.028 4.141 -10.095 1.00 91.44 252 ASP A N 1
ATOM 1912 C CA . ASP A 1 252 ? 24.179 4.872 -9.573 1.00 91.44 252 ASP A CA 1
ATOM 1913 C C . ASP A 1 252 ? 25.461 4.061 -9.708 1.00 91.44 252 ASP A C 1
ATOM 1915 O O . ASP A 1 2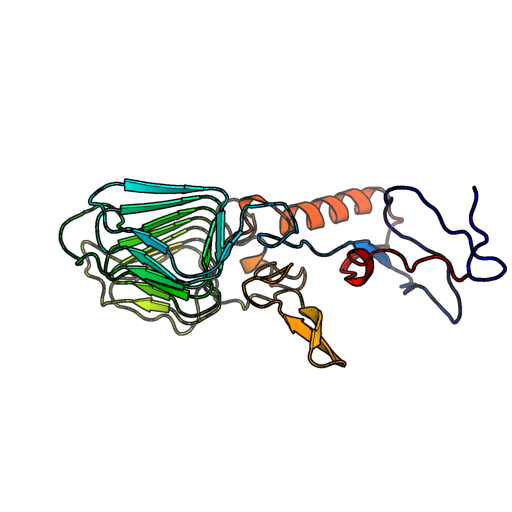52 ? 26.468 4.590 -10.178 1.00 91.44 252 ASP A O 1
ATOM 1919 N N . LYS A 1 253 ? 25.412 2.758 -9.413 1.00 91.94 253 LYS A N 1
ATOM 1920 C CA . LYS A 1 253 ? 26.575 1.890 -9.587 1.00 91.94 253 LYS A CA 1
ATOM 1921 C C . LYS A 1 253 ? 27.012 1.814 -11.045 1.00 91.94 253 LYS A C 1
ATOM 1923 O O . LYS A 1 253 ? 28.203 1.834 -11.330 1.00 91.94 253 LYS A O 1
ATOM 1928 N N . LEU A 1 254 ? 26.068 1.748 -11.980 1.00 88.50 254 LEU A N 1
ATOM 1929 C CA . LEU A 1 254 ? 26.374 1.662 -13.407 1.00 88.50 254 LEU A CA 1
ATOM 1930 C C . LEU A 1 254 ? 26.987 2.942 -13.968 1.00 88.50 254 LEU A C 1
ATOM 1932 O O . LEU A 1 254 ? 27.814 2.851 -14.872 1.00 88.50 254 LEU A O 1
ATOM 1936 N N . LYS A 1 255 ? 26.642 4.117 -13.424 1.00 88.00 255 LYS A N 1
ATOM 1937 C CA . LYS A 1 255 ? 27.255 5.392 -13.838 1.00 88.00 255 LYS A CA 1
ATOM 1938 C C . LYS A 1 255 ? 28.782 5.368 -13.721 1.00 88.00 255 LYS A C 1
ATOM 1940 O O . LYS A 1 255 ? 29.443 6.014 -14.522 1.00 88.00 255 LYS A O 1
ATOM 1945 N N . GLU A 1 256 ? 29.341 4.602 -12.781 1.00 89.44 256 GLU A N 1
ATOM 1946 C CA . GLU A 1 256 ? 30.795 4.454 -12.605 1.00 89.44 256 GLU A CA 1
ATOM 1947 C C . GLU A 1 256 ? 31.475 3.672 -13.743 1.00 89.44 256 GLU A C 1
ATOM 1949 O O . GLU A 1 256 ? 32.674 3.827 -13.962 1.00 89.44 256 GLU A O 1
ATOM 1954 N N . PHE A 1 257 ? 30.727 2.830 -14.462 1.00 89.62 257 PHE A N 1
ATOM 1955 C CA . PHE A 1 257 ? 31.258 1.952 -15.513 1.00 89.62 257 PHE A CA 1
ATOM 1956 C C . PHE A 1 257 ? 30.893 2.407 -16.925 1.00 89.62 257 PHE A C 1
ATOM 1958 O O . PHE A 1 257 ? 31.455 1.901 -17.898 1.00 89.62 257 PHE A O 1
ATOM 1965 N N . LEU A 1 258 ? 29.938 3.328 -17.059 1.00 87.56 258 LEU A N 1
ATOM 1966 C CA . LEU A 1 258 ? 29.505 3.813 -18.359 1.00 87.56 258 LEU A CA 1
ATOM 1967 C C . LEU A 1 258 ? 30.465 4.877 -18.916 1.00 87.56 258 LEU A C 1
ATOM 1969 O O . LEU A 1 258 ? 30.942 5.736 -18.172 1.00 87.56 258 LEU A O 1
ATOM 1973 N N . PRO A 1 259 ? 30.720 4.875 -20.238 1.00 88.56 259 PRO A N 1
ATOM 1974 C CA . PRO A 1 259 ? 31.426 5.965 -20.897 1.00 88.56 259 PRO A CA 1
ATOM 1975 C C . PRO A 1 259 ? 30.776 7.326 -20.622 1.00 88.56 259 PRO A C 1
ATOM 1977 O O . PRO A 1 259 ? 29.554 7.443 -20.503 1.00 88.56 259 PRO A O 1
ATOM 1980 N N . VAL A 1 260 ? 31.592 8.382 -20.590 1.00 87.19 260 VAL A N 1
ATOM 1981 C CA . VAL A 1 260 ? 31.108 9.756 -20.396 1.00 87.19 260 VAL A CA 1
ATOM 1982 C C . VAL A 1 260 ? 30.034 10.095 -21.433 1.00 87.19 260 VAL A C 1
ATOM 1984 O O . VAL A 1 260 ? 30.225 9.915 -22.635 1.00 87.19 260 VAL A O 1
ATOM 1987 N N . GLY A 1 261 ? 28.899 10.613 -20.960 1.00 85.38 261 GLY A N 1
ATOM 1988 C CA . GLY A 1 261 ? 27.760 10.978 -21.804 1.00 85.38 261 GLY A CA 1
ATOM 1989 C C . GLY A 1 261 ? 26.774 9.839 -22.083 1.00 85.38 261 GLY A C 1
ATOM 1990 O O . GLY A 1 261 ? 25.774 10.087 -22.760 1.00 85.38 261 GLY A O 1
ATOM 1991 N N . MET A 1 262 ? 27.021 8.633 -21.558 1.00 88.62 262 MET A N 1
ATOM 1992 C CA . MET A 1 262 ? 26.039 7.549 -21.512 1.00 88.62 262 MET A CA 1
ATOM 1993 C C . MET A 1 262 ? 25.268 7.529 -20.187 1.00 88.62 262 MET A C 1
ATOM 1995 O O . MET A 1 262 ? 25.796 7.849 -19.126 1.00 88.62 262 MET A O 1
ATOM 1999 N N . GLU A 1 263 ? 24.008 7.117 -20.258 1.00 89.12 263 GLU A N 1
ATOM 2000 C CA . GLU A 1 263 ? 23.071 7.014 -19.141 1.00 89.12 263 GLU A CA 1
ATOM 2001 C C . GLU A 1 263 ? 22.508 5.585 -19.072 1.00 89.12 263 GLU A C 1
ATOM 2003 O O . GLU A 1 263 ? 22.019 5.050 -20.067 1.00 89.12 263 GLU A O 1
ATOM 2008 N N . ALA A 1 264 ? 22.555 4.947 -17.903 1.00 88.88 264 ALA A N 1
ATOM 2009 C CA . ALA A 1 264 ? 21.835 3.695 -17.685 1.00 88.88 264 ALA A CA 1
ATOM 2010 C C . ALA A 1 264 ? 20.348 3.992 -17.472 1.00 88.88 264 ALA A C 1
ATOM 2012 O O . ALA A 1 264 ? 19.997 4.923 -16.748 1.00 88.88 264 ALA A O 1
ATOM 2013 N N . VAL A 1 265 ? 19.472 3.173 -18.048 1.00 86.88 265 VAL A N 1
ATOM 2014 C CA . VAL A 1 265 ? 18.029 3.225 -17.794 1.00 86.88 265 VAL A CA 1
ATOM 2015 C C . VAL A 1 265 ? 17.525 1.816 -17.532 1.00 86.88 265 VAL A C 1
ATOM 2017 O O . VAL A 1 265 ? 17.823 0.902 -18.295 1.00 86.88 265 VAL A O 1
ATOM 2020 N N . ILE A 1 266 ? 16.736 1.639 -16.472 1.00 85.19 266 ILE A N 1
ATOM 2021 C CA . ILE A 1 266 ? 16.048 0.373 -16.212 1.00 85.19 266 ILE A CA 1
ATOM 2022 C C . ILE A 1 266 ? 14.680 0.419 -16.890 1.00 85.19 266 ILE A C 1
ATOM 2024 O O . ILE A 1 266 ? 13.845 1.264 -16.563 1.00 85.19 266 ILE A O 1
ATOM 2028 N N . ALA A 1 267 ? 14.462 -0.498 -17.826 1.00 84.69 267 ALA A N 1
ATOM 2029 C CA . ALA A 1 267 ? 13.187 -0.745 -18.474 1.00 84.69 267 ALA A CA 1
ATOM 2030 C C . ALA A 1 267 ? 12.550 -1.999 -17.853 1.00 84.69 267 ALA A C 1
ATOM 2032 O O . ALA A 1 267 ? 13.078 -3.101 -18.004 1.00 84.69 267 ALA A O 1
ATOM 2033 N N . PRO A 1 268 ? 11.422 -1.869 -17.145 1.00 83.94 268 PRO A N 1
ATOM 2034 C CA . PRO A 1 268 ? 10.718 -3.033 -16.629 1.00 83.94 268 PRO A CA 1
ATOM 2035 C C . PRO A 1 268 ? 10.232 -3.937 -17.769 1.00 83.94 268 PRO A C 1
ATOM 2037 O O . PRO A 1 268 ? 9.552 -3.463 -18.681 1.00 83.94 268 PRO A O 1
ATOM 2040 N N . ASP A 1 269 ? 10.552 -5.230 -17.708 1.00 81.31 269 ASP A N 1
ATOM 2041 C CA . ASP A 1 269 ? 10.123 -6.225 -18.695 1.00 81.31 269 ASP A CA 1
ATOM 2042 C C . ASP A 1 269 ? 9.351 -7.365 -18.029 1.00 81.31 269 ASP A C 1
ATOM 2044 O O . ASP A 1 269 ? 9.894 -8.205 -17.312 1.00 81.31 269 ASP A O 1
ATOM 2048 N N . LEU A 1 270 ? 8.051 -7.395 -18.307 1.00 74.81 270 LEU A N 1
ATOM 2049 C CA . LEU A 1 270 ? 7.100 -8.366 -17.773 1.00 74.81 270 LEU A CA 1
ATOM 2050 C C . LEU A 1 270 ? 7.361 -9.785 -18.277 1.00 74.81 270 LEU A C 1
ATOM 2052 O O . LEU A 1 270 ? 7.052 -10.754 -17.586 1.00 74.81 270 LEU A O 1
ATOM 2056 N N . ARG A 1 271 ? 7.943 -9.926 -19.474 1.00 73.00 271 ARG A N 1
ATOM 2057 C CA . ARG A 1 271 ? 8.241 -11.234 -20.074 1.00 73.00 271 ARG A CA 1
ATOM 2058 C C . ARG A 1 271 ? 9.273 -11.990 -19.253 1.00 73.00 271 ARG A C 1
ATOM 2060 O O . ARG A 1 271 ? 9.299 -13.215 -19.289 1.00 73.00 271 ARG A O 1
ATOM 2067 N N . LEU A 1 272 ? 10.068 -11.278 -18.453 1.00 82.75 272 LEU A N 1
ATOM 2068 C CA . LEU A 1 272 ? 11.007 -11.886 -17.525 1.00 82.75 272 LEU A CA 1
ATOM 2069 C C . LEU A 1 272 ? 10.298 -12.654 -16.392 1.00 82.75 272 LEU A C 1
ATOM 2071 O O . LEU A 1 272 ? 10.935 -13.487 -15.764 1.00 82.75 272 LEU A O 1
ATOM 2075 N N . HIS A 1 273 ? 8.996 -12.506 -16.164 1.00 79.69 273 HIS A N 1
ATOM 2076 C CA . HIS A 1 273 ? 8.276 -13.403 -15.243 1.00 79.69 273 HIS A CA 1
ATOM 2077 C C . HIS A 1 273 ? 7.745 -14.674 -15.891 1.00 79.69 273 HIS A C 1
ATOM 2079 O O . HIS A 1 273 ? 7.328 -15.594 -15.192 1.00 79.69 273 HIS A O 1
ATOM 2085 N N . ARG A 1 274 ? 7.758 -14.756 -17.223 1.00 74.38 274 ARG A N 1
ATOM 2086 C CA . ARG A 1 274 ? 7.255 -15.931 -17.927 1.00 74.38 274 ARG A CA 1
ATOM 2087 C C . ARG A 1 274 ? 8.285 -17.053 -17.868 1.00 74.38 274 ARG A C 1
ATOM 2089 O O . ARG A 1 274 ? 9.496 -16.825 -17.978 1.00 74.38 274 ARG A O 1
ATOM 2096 N N . ALA A 1 275 ? 7.783 -18.276 -17.715 1.00 70.44 275 ALA A N 1
ATOM 2097 C CA . ALA A 1 275 ? 8.575 -19.451 -18.027 1.00 70.44 275 ALA A CA 1
ATOM 2098 C C . ALA A 1 275 ? 9.011 -19.362 -19.503 1.00 70.44 275 ALA A C 1
ATOM 2100 O O . ALA A 1 275 ? 8.232 -18.880 -20.334 1.00 70.44 275 ALA A O 1
ATOM 2101 N N . PRO A 1 276 ? 10.246 -19.770 -19.839 1.00 68.62 276 PRO A N 1
ATOM 2102 C CA . PRO A 1 276 ? 10.650 -19.867 -21.234 1.00 68.62 276 PRO A CA 1
ATOM 2103 C C . PRO A 1 276 ? 9.678 -20.783 -21.982 1.00 68.62 276 PRO A C 1
ATOM 2105 O O . PRO A 1 276 ? 9.145 -21.732 -21.397 1.00 68.62 276 PRO A O 1
ATOM 2108 N N . PHE A 1 277 ? 9.438 -20.491 -23.263 1.00 59.22 277 PHE A N 1
ATOM 2109 C CA . PHE A 1 277 ? 8.667 -21.401 -24.103 1.00 59.22 277 PHE A CA 1
ATOM 2110 C C . PHE A 1 277 ? 9.311 -22.792 -24.046 1.00 59.22 277 PHE A C 1
ATOM 2112 O O . PHE A 1 277 ? 10.544 -22.883 -24.089 1.00 59.22 277 PHE A O 1
ATOM 2119 N N . PRO A 1 278 ? 8.512 -23.866 -23.910 1.00 66.62 278 PRO A N 1
ATOM 2120 C CA . PRO A 1 278 ? 9.053 -25.205 -24.052 1.00 66.62 278 PRO A CA 1
ATOM 2121 C C . PRO A 1 278 ? 9.717 -25.320 -25.433 1.00 66.62 278 PRO A C 1
ATOM 2123 O O . PRO A 1 278 ? 9.247 -24.678 -26.379 1.00 66.62 278 PRO A O 1
ATOM 2126 N N . PRO A 1 279 ? 10.817 -26.083 -25.556 1.00 66.00 279 PRO A N 1
ATOM 2127 C CA . PRO A 1 279 ? 11.429 -26.319 -26.855 1.00 66.00 279 PRO A CA 1
ATOM 2128 C C . PRO A 1 279 ? 10.375 -26.886 -27.813 1.00 66.00 279 PRO A C 1
ATOM 2130 O O . PRO A 1 279 ? 9.565 -27.717 -27.405 1.00 66.00 279 PRO A O 1
ATOM 2133 N N . CYS A 1 280 ? 10.357 -26.405 -29.058 1.00 66.69 280 CYS A N 1
ATOM 2134 C CA . CYS A 1 280 ? 9.534 -27.007 -30.102 1.00 66.69 280 CYS A CA 1
ATOM 2135 C C . CYS A 1 280 ? 9.942 -28.478 -30.279 1.00 66.69 280 CYS A C 1
ATOM 2137 O O . CYS A 1 280 ? 11.142 -28.761 -30.342 1.00 66.69 280 CYS A O 1
ATOM 2139 N N . ASP A 1 281 ? 8.956 -29.374 -30.357 1.00 54.88 281 ASP A N 1
ATOM 2140 C CA . ASP A 1 281 ? 9.160 -30.777 -30.747 1.00 54.88 281 ASP A CA 1
ATOM 2141 C C . ASP A 1 281 ? 9.630 -30.902 -32.209 1.00 54.88 281 ASP A C 1
ATOM 2143 O O . ASP A 1 281 ? 9.148 -30.117 -33.065 1.00 54.88 281 ASP A O 1
#